Protein AF-A0A7J7IG28-F1 (afdb_monomer)

InterPro domains:
  IPR002173 Carbohydrate/purine kinase, PfkB, conserved site [PS00584] (202-215)
  IPR011611 Carbohydrate kinase PfkB [PF00294] (111-247)
  IPR029056 Ribokinase-like [G3DSA:3.40.1190.20] (10-259)
  IPR029056 Ribokinase-like [SSF53613] (20-252)

Structure (mmCIF, N/CA/C/O backbone):
data_AF-A0A7J7IG28-F1
#
_entry.id   AF-A0A7J7IG28-F1
#
loop_
_atom_site.group_PDB
_atom_site.id
_atom_site.type_symbol
_atom_site.label_atom_id
_atom_site.label_alt_id
_atom_site.label_comp_id
_atom_site.label_asym_id
_atom_site.label_entity_id
_atom_site.label_seq_id
_atom_site.pdbx_PDB_ins_code
_atom_site.Cartn_x
_atom_site.Cartn_y
_atom_site.Cartn_z
_atom_site.occupancy
_atom_site.B_iso_or_equiv
_atom_site.auth_seq_id
_atom_site.auth_comp_id
_atom_site.auth_asym_id
_atom_site.auth_atom_id
_atom_site.pdbx_PDB_model_num
ATOM 1 N N . MET A 1 1 ? 19.237 2.559 -38.990 1.00 37.12 1 MET A N 1
ATOM 2 C CA . MET A 1 1 ? 19.946 2.470 -37.697 1.00 37.12 1 MET A CA 1
ATOM 3 C C . MET A 1 1 ? 18.987 1.833 -36.715 1.00 37.12 1 MET A C 1
ATOM 5 O O . MET A 1 1 ? 18.003 2.463 -36.364 1.00 37.12 1 MET A O 1
ATOM 9 N N . ALA A 1 2 ? 19.182 0.549 -36.422 1.00 29.14 2 ALA A N 1
ATOM 10 C CA . ALA A 1 2 ? 18.348 -0.190 -35.483 1.00 29.14 2 ALA A CA 1
ATOM 11 C C . ALA A 1 2 ? 18.850 0.094 -34.066 1.00 29.14 2 ALA A C 1
ATOM 13 O O . ALA A 1 2 ? 20.050 -0.010 -33.816 1.00 29.14 2 ALA A O 1
ATOM 14 N N . ASP A 1 3 ? 17.936 0.491 -33.189 1.00 29.88 3 ASP A N 1
ATOM 15 C CA . ASP A 1 3 ? 18.217 0.872 -31.811 1.00 29.88 3 ASP A CA 1
ATOM 16 C C . ASP A 1 3 ? 18.793 -0.326 -31.036 1.00 29.88 3 ASP A C 1
ATOM 18 O O . ASP A 1 3 ? 18.147 -1.364 -30.863 1.00 29.88 3 ASP A O 1
ATOM 22 N N . VAL A 1 4 ? 20.059 -0.207 -30.638 1.00 36.12 4 VAL A N 1
ATOM 23 C CA . VAL A 1 4 ? 20.860 -1.275 -30.015 1.00 36.12 4 VAL A CA 1
ATOM 24 C C . VAL A 1 4 ? 20.385 -1.574 -28.582 1.00 36.12 4 VAL A C 1
ATOM 26 O O . VAL A 1 4 ? 20.729 -2.614 -28.027 1.00 36.12 4 VAL A O 1
ATOM 29 N N . HIS A 1 5 ? 19.515 -0.741 -28.001 1.00 34.12 5 HIS A N 1
ATOM 30 C CA . HIS A 1 5 ? 19.002 -0.925 -26.639 1.00 34.12 5 HIS A CA 1
ATOM 31 C C . HIS A 1 5 ? 17.837 -1.915 -26.486 1.00 34.12 5 HIS A C 1
ATOM 33 O O . HIS A 1 5 ? 17.511 -2.282 -25.361 1.00 34.12 5 HIS A O 1
ATOM 39 N N . LEU A 1 6 ? 17.245 -2.412 -27.579 1.00 35.06 6 LEU A N 1
ATOM 40 C CA . LEU A 1 6 ? 16.141 -3.387 -27.521 1.00 35.06 6 LEU A CA 1
ATOM 41 C C . LEU A 1 6 ? 16.574 -4.844 -27.766 1.00 35.06 6 LEU A C 1
ATOM 43 O O . LEU A 1 6 ? 15.734 -5.741 -27.796 1.00 35.06 6 LEU A O 1
ATOM 47 N N . ARG A 1 7 ? 17.875 -5.113 -27.940 1.00 30.95 7 ARG A N 1
ATOM 48 C CA . ARG A 1 7 ? 18.402 -6.457 -28.233 1.00 30.95 7 ARG A CA 1
ATOM 49 C C . ARG A 1 7 ? 19.329 -6.984 -27.137 1.00 30.95 7 ARG A C 1
ATOM 51 O O . ARG A 1 7 ? 20.486 -7.266 -27.418 1.00 30.95 7 ARG A O 1
ATOM 58 N N . SER A 1 8 ? 18.824 -7.162 -25.916 1.00 33.94 8 SER A N 1
ATOM 59 C CA . SER A 1 8 ? 19.433 -8.099 -24.947 1.00 33.94 8 SER A CA 1
ATOM 60 C C . SER A 1 8 ? 18.601 -8.386 -23.688 1.00 33.94 8 SER A C 1
ATOM 62 O O . SER A 1 8 ? 19.165 -8.819 -22.687 1.00 33.94 8 SER A O 1
ATOM 64 N N . SER A 1 9 ? 17.273 -8.235 -23.691 1.00 35.97 9 SER A N 1
ATOM 65 C CA . SER A 1 9 ? 16.458 -8.868 -22.643 1.00 35.97 9 SER A CA 1
ATOM 66 C C . SER A 1 9 ? 16.287 -10.352 -22.971 1.00 35.97 9 SER A C 1
ATOM 68 O O . SER A 1 9 ? 15.228 -10.822 -23.382 1.00 35.97 9 SER A O 1
ATOM 70 N N . SER A 1 10 ? 17.370 -11.119 -22.819 1.00 37.34 10 SER A N 1
ATOM 71 C CA . SER A 1 10 ? 17.246 -12.557 -22.612 1.00 37.34 10 SER A CA 1
ATOM 72 C C . SER A 1 10 ? 16.235 -12.782 -21.493 1.00 37.34 10 SER A C 1
ATOM 74 O O . SER A 1 10 ? 16.302 -12.104 -20.469 1.00 37.34 10 SER A O 1
ATOM 76 N N . LEU A 1 11 ? 15.304 -13.715 -21.708 1.00 39.38 11 LEU A N 1
ATOM 77 C CA . LEU A 1 11 ? 14.421 -14.309 -20.704 1.00 39.38 11 LEU A CA 1
ATOM 78 C C . LEU A 1 11 ? 15.264 -14.857 -19.540 1.00 39.38 11 LEU A C 1
ATOM 80 O O . LEU A 1 11 ? 15.500 -16.059 -19.432 1.00 39.38 11 LEU A O 1
ATOM 84 N N . HIS A 1 12 ? 15.772 -13.982 -18.680 1.00 41.97 12 HIS A N 1
ATOM 85 C CA . HIS A 1 12 ? 16.272 -14.380 -17.386 1.00 41.97 12 HIS A CA 1
ATOM 86 C C . HIS A 1 12 ? 15.049 -14.815 -16.597 1.00 41.97 12 HIS A C 1
ATOM 88 O O . HIS A 1 12 ? 14.087 -14.066 -16.437 1.00 41.97 12 HIS A O 1
ATOM 94 N N . GLN A 1 13 ? 15.063 -16.075 -16.170 1.00 46.38 13 GLN A N 1
ATOM 95 C CA . GLN A 1 13 ? 14.207 -16.518 -15.087 1.00 46.38 13 GLN A CA 1
ATOM 96 C C . GLN A 1 13 ? 14.511 -15.579 -13.925 1.00 46.38 13 GLN A C 1
ATOM 98 O O . GLN A 1 13 ? 15.601 -15.639 -13.365 1.00 46.38 13 GLN A O 1
ATOM 103 N N . THR A 1 14 ? 13.607 -14.654 -13.628 1.00 54.84 14 THR A N 1
ATOM 104 C CA . THR A 1 14 ? 13.748 -13.784 -12.468 1.00 54.84 14 THR A CA 1
ATOM 105 C C . THR A 1 14 ? 13.566 -14.670 -11.239 1.00 54.84 14 THR A C 1
ATOM 107 O O . THR A 1 14 ? 12.453 -14.888 -10.778 1.00 54.84 14 THR A O 1
ATOM 110 N N . THR A 1 15 ? 14.652 -15.282 -10.772 1.00 58.38 15 THR A N 1
ATOM 111 C CA . THR A 1 15 ? 14.703 -16.056 -9.524 1.00 58.38 15 THR A CA 1
ATOM 112 C C . THR A 1 15 ? 14.937 -15.150 -8.322 1.00 58.38 15 THR A C 1
ATOM 114 O O . THR A 1 15 ? 15.039 -15.644 -7.205 1.00 58.38 15 THR A O 1
ATOM 117 N N . GLU A 1 16 ? 15.043 -13.838 -8.537 1.00 65.88 16 GLU A N 1
ATOM 118 C CA . GLU A 1 16 ? 15.413 -12.850 -7.5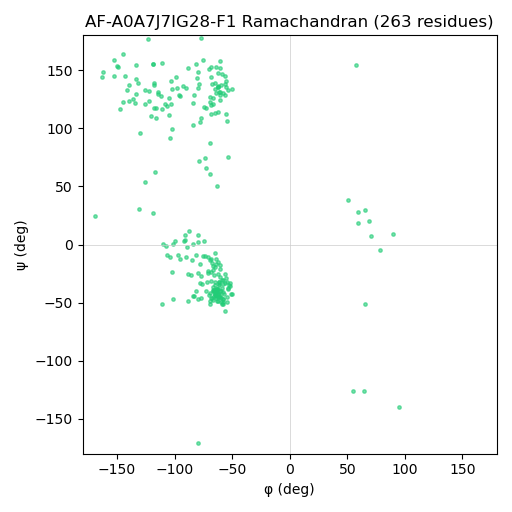30 1.00 65.88 16 GLU A CA 1
ATOM 119 C C . GLU A 1 16 ? 14.573 -11.573 -7.680 1.00 65.88 16 GLU A C 1
ATOM 121 O O . GLU A 1 16 ? 14.357 -11.081 -8.785 1.00 65.88 16 GLU A O 1
ATOM 126 N N . ALA A 1 17 ? 14.104 -11.020 -6.563 1.00 68.06 17 ALA A N 1
ATOM 127 C CA . ALA A 1 17 ? 13.536 -9.682 -6.471 1.00 68.06 17 ALA A CA 1
ATOM 128 C C . ALA A 1 17 ? 14.598 -8.756 -5.856 1.00 68.06 17 ALA A C 1
ATOM 130 O O . ALA A 1 17 ? 14.822 -8.761 -4.642 1.00 68.06 17 ALA A O 1
ATOM 131 N N . GLY A 1 18 ? 15.304 -7.998 -6.700 1.00 74.12 18 GLY A N 1
ATOM 132 C CA . GLY A 1 18 ? 16.539 -7.326 -6.282 1.00 74.12 18 GLY A CA 1
ATOM 133 C C . GLY A 1 18 ? 17.603 -8.364 -5.917 1.00 74.12 18 GLY A C 1
ATOM 134 O O . GLY A 1 18 ? 17.847 -9.264 -6.706 1.00 74.12 18 GLY A O 1
ATOM 135 N N . ASP A 1 19 ? 18.172 -8.273 -4.713 1.00 71.62 19 ASP A N 1
ATOM 136 C CA . ASP A 1 19 ? 19.157 -9.241 -4.195 1.00 71.62 19 ASP A CA 1
ATOM 137 C C . ASP A 1 19 ? 18.499 -10.402 -3.405 1.00 71.62 19 ASP A C 1
ATOM 139 O O . ASP A 1 19 ? 19.184 -11.165 -2.724 1.00 71.62 19 ASP A O 1
ATOM 143 N N . THR A 1 20 ? 17.160 -10.506 -3.409 1.00 70.62 20 THR A N 1
ATOM 144 C CA . THR A 1 20 ? 16.420 -11.497 -2.605 1.00 70.62 20 THR A CA 1
ATOM 145 C C . THR A 1 20 ? 15.944 -12.661 -3.468 1.00 70.62 20 THR A C 1
ATOM 147 O O . THR A 1 20 ? 15.131 -12.434 -4.365 1.00 70.62 20 THR A O 1
ATOM 150 N N . PRO A 1 21 ? 16.346 -13.911 -3.177 1.00 78.56 21 PRO A N 1
ATOM 151 C CA . PRO A 1 21 ? 15.828 -15.079 -3.876 1.00 78.56 21 PRO A CA 1
ATOM 152 C C . PRO A 1 21 ? 14.313 -15.223 -3.710 1.00 78.56 21 PRO A C 1
ATOM 154 O O . PRO A 1 21 ? 13.784 -15.234 -2.595 1.00 78.56 21 PRO A O 1
ATOM 157 N N . ILE A 1 22 ? 13.610 -15.382 -4.826 1.00 82.38 22 ILE A N 1
ATOM 158 C CA . ILE A 1 22 ? 12.184 -15.688 -4.851 1.00 82.38 22 ILE A CA 1
ATOM 159 C C . ILE A 1 22 ? 12.035 -17.178 -4.550 1.00 82.38 22 ILE A C 1
ATOM 161 O O . ILE A 1 22 ? 12.307 -18.030 -5.395 1.00 82.38 22 ILE A O 1
ATOM 165 N N . GLN A 1 23 ? 11.597 -17.494 -3.331 1.00 78.56 23 GLN A N 1
ATOM 166 C CA . GLN A 1 23 ? 11.406 -18.881 -2.893 1.00 78.56 23 GLN A CA 1
ATOM 167 C C . GLN A 1 23 ? 10.305 -19.593 -3.684 1.00 78.56 23 GLN A C 1
ATOM 169 O O . GLN A 1 23 ? 10.380 -20.799 -3.917 1.00 78.56 23 GLN A O 1
ATOM 174 N N . TRP A 1 24 ? 9.283 -18.847 -4.105 1.00 79.88 24 TRP A N 1
ATOM 175 C CA . TRP A 1 24 ? 8.155 -19.393 -4.838 1.00 79.88 24 TRP A CA 1
ATOM 176 C C . TRP A 1 24 ? 7.638 -18.406 -5.885 1.00 79.88 24 TRP A C 1
ATOM 178 O O . TRP A 1 24 ? 7.256 -17.283 -5.566 1.00 79.88 24 TRP A O 1
ATOM 188 N N . MET A 1 25 ? 7.616 -18.842 -7.146 1.00 83.81 25 MET A N 1
ATOM 189 C CA . MET A 1 25 ? 7.049 -18.104 -8.274 1.00 83.81 25 MET A CA 1
ATOM 190 C C . MET A 1 25 ? 6.187 -19.054 -9.102 1.00 83.81 25 MET A C 1
ATOM 192 O O . MET A 1 25 ? 6.680 -20.059 -9.626 1.00 83.81 25 MET A O 1
ATOM 196 N N . ARG A 1 26 ? 4.900 -18.732 -9.268 1.00 81.94 26 ARG A N 1
ATOM 197 C CA . ARG A 1 26 ? 4.027 -19.498 -10.160 1.00 81.94 26 ARG A CA 1
ATOM 198 C C . ARG A 1 26 ? 4.180 -18.996 -11.590 1.00 81.94 26 ARG A C 1
ATOM 200 O O . ARG A 1 26 ? 3.914 -17.837 -11.884 1.00 81.94 26 ARG A O 1
ATOM 207 N N . ARG A 1 27 ? 4.568 -19.898 -12.490 1.00 81.75 27 ARG A N 1
ATOM 208 C CA . ARG A 1 27 ? 4.511 -19.667 -13.937 1.00 81.75 27 ARG A CA 1
ATOM 209 C C . ARG A 1 27 ? 3.184 -20.184 -14.468 1.00 81.75 27 ARG A C 1
ATOM 211 O O . ARG A 1 27 ? 2.744 -21.268 -14.088 1.00 81.75 27 ARG A O 1
ATOM 218 N N . ALA A 1 28 ? 2.566 -19.405 -15.339 1.00 80.38 28 ALA A N 1
ATOM 219 C CA . ALA A 1 28 ? 1.330 -19.758 -16.010 1.00 80.38 28 ALA A CA 1
ATOM 220 C C . ALA A 1 28 ? 1.582 -19.787 -17.531 1.00 80.38 28 ALA A C 1
ATOM 222 O O . ALA A 1 28 ? 2.535 -19.159 -17.993 1.00 80.38 28 ALA A O 1
ATOM 223 N N . PRO A 1 29 ? 0.797 -20.541 -18.319 1.00 83.06 29 PRO A N 1
ATOM 224 C CA . PRO A 1 29 ? 0.990 -20.627 -19.770 1.00 83.06 29 PRO A CA 1
ATOM 225 C C . PRO A 1 29 ? 0.668 -19.318 -20.509 1.00 83.06 29 PRO A C 1
ATOM 227 O O . PRO A 1 29 ? 0.959 -19.195 -21.695 1.00 83.06 29 PRO A O 1
ATOM 230 N N . GLN A 1 30 ? 0.033 -18.356 -19.840 1.00 83.94 30 GLN A N 1
ATOM 231 C CA . GLN A 1 30 ? -0.314 -17.063 -20.413 1.00 83.94 30 GLN A CA 1
ATOM 232 C C . GLN A 1 30 ? 0.887 -16.101 -20.401 1.00 83.94 30 GLN A C 1
ATOM 234 O O . GLN A 1 30 ? 1.784 -16.259 -19.571 1.00 83.94 30 GLN A O 1
ATOM 239 N N . PRO A 1 31 ? 0.914 -15.099 -21.301 1.00 85.69 31 PRO A N 1
ATOM 240 C CA . PRO A 1 31 ? 1.979 -14.102 -21.322 1.00 85.69 31 PRO A CA 1
ATOM 241 C C . PRO A 1 31 ? 2.122 -13.370 -19.983 1.00 85.69 31 PRO A C 1
ATOM 243 O O . PRO A 1 31 ? 1.128 -13.098 -19.305 1.00 85.69 31 PRO A O 1
ATOM 246 N N . THR A 1 32 ? 3.362 -13.028 -19.625 1.00 87.44 32 THR A N 1
ATOM 247 C CA . THR A 1 32 ? 3.655 -12.127 -18.503 1.00 87.44 32 THR A CA 1
ATOM 248 C C . THR A 1 32 ? 2.932 -10.802 -18.711 1.00 87.44 32 THR A C 1
ATOM 250 O O . THR A 1 32 ? 2.927 -10.284 -19.826 1.00 87.44 32 THR A O 1
ATOM 253 N N . ALA A 1 33 ? 2.348 -10.252 -17.645 1.00 89.25 33 ALA A N 1
ATOM 254 C CA . ALA A 1 33 ? 1.654 -8.975 -17.718 1.00 89.25 33 ALA A CA 1
ATOM 255 C C . ALA A 1 33 ? 2.595 -7.849 -18.181 1.00 89.25 33 ALA A C 1
ATOM 257 O O . ALA A 1 33 ? 3.736 -7.753 -17.722 1.00 89.25 33 ALA A O 1
ATOM 258 N N . VAL A 1 34 ? 2.101 -6.988 -19.069 1.00 88.69 34 VAL A N 1
ATOM 259 C CA . VAL A 1 34 ? 2.821 -5.836 -19.611 1.00 88.69 34 VAL A CA 1
ATOM 260 C C . VAL A 1 34 ? 1.998 -4.574 -19.388 1.00 88.69 34 VAL A C 1
ATOM 262 O O . VAL A 1 34 ? 0.805 -4.520 -19.677 1.00 88.69 34 VAL A O 1
ATOM 265 N N . TYR A 1 35 ? 2.665 -3.536 -18.896 1.00 86.69 35 TYR A N 1
ATOM 266 C CA . TYR A 1 35 ? 2.126 -2.188 -18.797 1.00 86.69 35 TYR A CA 1
ATOM 267 C C . TYR A 1 35 ? 2.948 -1.261 -19.692 1.00 86.69 35 TYR A C 1
ATOM 269 O O . TYR A 1 35 ? 4.151 -1.102 -19.481 1.00 86.69 35 TYR A O 1
ATOM 277 N N . VAL A 1 36 ? 2.309 -0.667 -20.698 1.00 88.25 36 VAL A N 1
ATOM 278 C CA . VAL A 1 36 ? 2.930 0.312 -21.598 1.00 88.25 36 VAL A CA 1
ATOM 279 C C . VAL A 1 36 ? 2.309 1.671 -21.328 1.00 88.25 36 VAL A C 1
ATOM 281 O O . VAL A 1 36 ? 1.119 1.855 -21.562 1.00 88.25 36 VAL A O 1
ATOM 284 N N . ALA A 1 37 ? 3.117 2.620 -20.864 1.00 85.88 37 ALA A N 1
ATOM 285 C CA . ALA A 1 37 ? 2.713 4.002 -20.640 1.00 85.88 37 ALA A CA 1
ATOM 286 C C . ALA A 1 37 ? 3.459 4.942 -21.588 1.00 85.88 37 ALA A C 1
ATOM 288 O O . ALA A 1 37 ? 4.685 4.885 -21.703 1.00 85.88 37 ALA A O 1
ATOM 289 N N . VAL A 1 38 ? 2.713 5.825 -22.243 1.00 86.44 38 VAL A N 1
ATOM 290 C CA . VAL A 1 38 ? 3.240 6.909 -23.069 1.00 86.44 38 VAL A CA 1
ATOM 291 C C . VAL A 1 38 ? 3.067 8.204 -22.294 1.00 86.44 38 VAL A C 1
ATOM 293 O O . VAL A 1 38 ? 1.962 8.533 -21.861 1.00 86.44 38 VAL A O 1
ATOM 296 N N . HIS A 1 39 ? 4.167 8.930 -22.140 1.00 81.62 39 HIS A N 1
ATOM 297 C CA . HIS A 1 39 ? 4.196 10.219 -21.465 1.00 81.62 39 HIS A CA 1
ATOM 298 C C . HIS A 1 39 ? 4.465 11.338 -22.471 1.00 81.62 39 HIS A C 1
ATOM 300 O O . HIS A 1 39 ? 5.047 11.097 -23.535 1.00 81.62 39 HIS A O 1
ATOM 306 N N . ASP A 1 40 ? 4.050 12.555 -22.139 1.00 84.06 40 ASP A N 1
ATOM 307 C CA . ASP A 1 40 ? 4.400 13.746 -22.903 1.00 84.06 40 ASP A CA 1
ATOM 308 C C . ASP A 1 40 ? 5.818 14.260 -22.575 1.00 84.06 40 ASP A C 1
ATOM 310 O O . ASP A 1 40 ? 6.621 13.603 -21.903 1.00 84.06 40 ASP A O 1
ATOM 314 N N . ARG A 1 41 ? 6.157 15.450 -23.090 1.00 84.19 41 ARG A N 1
ATOM 315 C CA . ARG A 1 41 ? 7.470 16.082 -22.873 1.00 84.19 41 ARG A CA 1
ATOM 316 C C . ARG A 1 41 ? 7.691 16.525 -21.426 1.00 84.19 41 ARG A C 1
ATOM 318 O O . ARG A 1 41 ? 8.846 16.631 -21.014 1.00 84.19 41 ARG A O 1
ATOM 325 N N . ASP A 1 42 ? 6.616 16.751 -20.680 1.00 77.69 42 ASP A N 1
ATOM 326 C CA . ASP A 1 42 ? 6.626 17.157 -19.277 1.00 77.69 42 ASP A CA 1
ATOM 327 C C . ASP A 1 42 ? 6.584 15.948 -18.321 1.00 77.69 42 ASP A C 1
ATOM 329 O O . ASP A 1 42 ? 6.636 16.116 -17.102 1.00 77.69 42 ASP A O 1
ATOM 333 N N . ARG A 1 43 ? 6.629 14.725 -18.878 1.00 72.62 43 ARG A N 1
ATOM 334 C CA . ARG A 1 43 ? 6.533 13.432 -18.178 1.00 72.62 43 ARG A CA 1
ATOM 335 C C . ARG A 1 43 ? 5.143 13.174 -17.586 1.00 72.62 43 ARG A C 1
ATOM 337 O O . ARG A 1 43 ? 5.011 12.318 -16.712 1.00 72.62 43 ARG A O 1
ATOM 344 N N . GLU A 1 44 ? 4.111 13.858 -18.074 1.00 72.62 44 GLU A N 1
ATOM 345 C CA . GLU A 1 44 ? 2.722 13.571 -17.718 1.00 72.62 44 GLU A CA 1
ATOM 346 C C . GLU A 1 44 ? 2.199 12.381 -18.531 1.00 72.62 44 GLU A C 1
ATOM 348 O O . GLU A 1 44 ? 2.573 12.180 -19.689 1.00 72.62 44 GLU A O 1
ATOM 353 N N . LEU A 1 45 ? 1.366 11.540 -17.913 1.00 76.94 45 LEU A N 1
ATOM 354 C CA . LEU A 1 45 ? 0.826 10.342 -18.553 1.00 76.94 45 LEU A CA 1
ATOM 355 C C . LEU A 1 45 ? -0.230 10.727 -19.600 1.00 76.94 45 LEU A C 1
ATOM 357 O O . LEU A 1 45 ? -1.282 11.248 -19.244 1.00 76.94 45 LEU A O 1
ATOM 361 N N . LEU A 1 46 ? 0.013 10.404 -20.872 1.00 80.75 46 LEU A N 1
ATOM 362 C CA . LEU A 1 46 ? -0.956 10.610 -21.956 1.00 80.75 46 LEU A CA 1
ATOM 363 C C . LEU A 1 46 ? -1.888 9.413 -22.118 1.00 80.75 46 LEU A C 1
ATOM 365 O O . LEU A 1 46 ? -3.102 9.558 -22.233 1.00 80.75 46 LEU A O 1
ATOM 369 N N . VAL A 1 47 ? -1.307 8.216 -22.177 1.00 86.31 47 VAL A N 1
ATOM 370 C CA . VAL A 1 47 ? -2.051 6.969 -22.358 1.00 86.31 47 VAL A CA 1
ATOM 371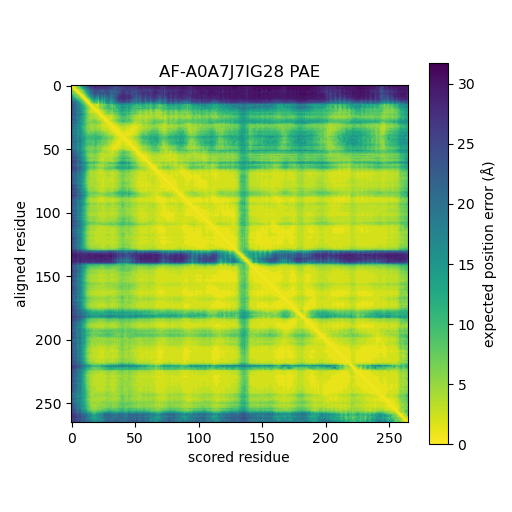 C C . VAL A 1 47 ? -1.290 5.815 -21.732 1.00 86.31 47 VAL A C 1
ATOM 373 O O . VAL A 1 47 ? -0.061 5.763 -21.781 1.00 86.31 47 VAL A O 1
ATOM 376 N N . ALA A 1 48 ? -2.032 4.864 -21.176 1.00 85.06 48 ALA A N 1
ATOM 377 C CA . ALA A 1 48 ? -1.490 3.608 -20.701 1.00 85.06 48 ALA A CA 1
ATOM 378 C C . ALA A 1 48 ? -2.336 2.426 -21.168 1.00 85.06 48 ALA A C 1
ATOM 380 O O . ALA A 1 48 ? -3.564 2.497 -21.190 1.00 85.06 48 ALA A O 1
ATOM 381 N N . VAL A 1 49 ? -1.670 1.323 -21.499 1.00 85.88 49 VAL A N 1
ATOM 382 C CA . VAL A 1 49 ? -2.295 0.036 -21.804 1.00 85.88 49 VAL A CA 1
ATOM 383 C C . VAL A 1 49 ? -1.725 -1.005 -20.851 1.00 85.88 49 VAL A C 1
ATOM 385 O O . VAL A 1 49 ? -0.512 -1.199 -20.786 1.00 85.88 49 VAL A O 1
ATOM 388 N N . PHE A 1 50 ? -2.609 -1.673 -20.113 1.00 86.25 50 PHE A N 1
ATOM 389 C CA . PHE A 1 50 ? -2.281 -2.827 -19.283 1.00 86.25 50 PHE A CA 1
ATOM 390 C C . PHE A 1 50 ? -2.831 -4.089 -19.949 1.00 86.25 50 PHE A C 1
ATOM 392 O O . PHE A 1 50 ? -4.045 -4.209 -20.116 1.00 86.25 50 PHE A O 1
ATOM 399 N N . ASP A 1 51 ? -1.951 -5.023 -20.297 1.00 86.19 51 ASP A N 1
ATOM 400 C CA . ASP A 1 51 ? -2.310 -6.364 -20.756 1.00 86.19 51 ASP A CA 1
ATOM 401 C C . ASP A 1 51 ? -1.788 -7.388 -19.748 1.00 86.19 51 ASP A C 1
ATOM 403 O O . ASP A 1 51 ? -0.585 -7.595 -19.604 1.00 86.19 51 ASP A O 1
ATOM 407 N N . GLY A 1 52 ? -2.697 -8.005 -19.004 1.00 83.75 52 GLY A N 1
ATOM 408 C CA . GLY A 1 52 ? -2.370 -9.003 -18.000 1.00 83.75 52 GLY A CA 1
ATOM 409 C C . GLY A 1 52 ? -3.606 -9.803 -17.622 1.00 83.75 52 GLY A C 1
ATOM 410 O O . GLY A 1 52 ? -4.715 -9.269 -17.567 1.00 83.75 52 GLY A O 1
ATOM 411 N N . LYS A 1 53 ? -3.421 -11.098 -17.358 1.00 85.25 53 LYS A N 1
ATOM 412 C CA . LYS A 1 53 ? -4.492 -11.949 -16.831 1.00 85.25 53 LYS A CA 1
ATOM 413 C C . LYS A 1 53 ? -4.521 -11.915 -15.310 1.00 85.25 53 LYS A C 1
ATOM 415 O O . LYS A 1 53 ? -3.490 -11.746 -14.663 1.00 85.25 53 LYS A O 1
ATOM 420 N N . ASN A 1 54 ? -5.711 -12.127 -14.756 1.00 85.50 54 ASN A N 1
ATOM 421 C CA . ASN A 1 54 ? -5.877 -12.301 -13.321 1.00 85.50 54 ASN A CA 1
ATOM 422 C C . ASN A 1 54 ? -5.123 -13.549 -12.846 1.00 85.50 54 ASN A C 1
ATOM 424 O O . ASN A 1 54 ? -5.029 -14.552 -13.555 1.00 85.50 54 ASN A O 1
ATOM 428 N N . ILE A 1 55 ? -4.616 -13.484 -11.618 1.00 87.50 55 ILE A N 1
ATOM 429 C CA . ILE A 1 55 ? -4.103 -14.661 -10.923 1.00 87.50 55 ILE A CA 1
ATOM 430 C C . ILE A 1 55 ? -5.294 -15.562 -10.592 1.00 87.50 55 ILE A C 1
ATOM 432 O O . ILE A 1 55 ? -6.230 -15.132 -9.921 1.00 87.50 55 ILE A O 1
ATOM 436 N N . GLU A 1 56 ? -5.248 -16.808 -11.060 1.00 87.94 56 GLU A N 1
ATOM 437 C CA . GLU A 1 56 ? -6.285 -17.798 -10.765 1.00 87.94 56 GLU A CA 1
ATOM 438 C C . GLU A 1 56 ? -6.352 -18.073 -9.252 1.00 87.94 56 GLU A C 1
ATOM 440 O O . GLU A 1 56 ? -5.297 -18.303 -8.649 1.00 87.94 56 GLU A O 1
ATOM 445 N N . PRO A 1 57 ? -7.546 -18.136 -8.632 1.00 89.81 57 PRO A N 1
ATOM 446 C CA . PRO A 1 57 ? -7.696 -18.356 -7.188 1.00 89.81 57 PRO A CA 1
ATOM 447 C C . PRO A 1 57 ? -6.948 -19.597 -6.671 1.00 89.81 57 PRO A C 1
ATOM 449 O O . PRO A 1 57 ? -6.348 -19.582 -5.596 1.00 89.81 57 PRO A O 1
ATOM 452 N N . ASP A 1 58 ? -6.888 -20.656 -7.483 1.00 88.12 58 ASP A N 1
ATOM 453 C CA . ASP A 1 58 ? -6.164 -21.895 -7.176 1.00 88.12 58 ASP A CA 1
ATOM 454 C C . ASP A 1 58 ? -4.658 -21.699 -6.966 1.00 88.12 58 ASP A C 1
ATOM 456 O O . ASP A 1 58 ? -4.012 -22.531 -6.331 1.00 88.12 58 ASP A O 1
ATOM 460 N N . ALA A 1 59 ? -4.087 -20.600 -7.473 1.00 85.81 59 ALA A N 1
ATOM 461 C CA . ALA A 1 59 ? -2.687 -20.247 -7.242 1.00 85.81 59 ALA A CA 1
ATOM 462 C C . ALA A 1 59 ? -2.377 -19.992 -5.772 1.00 85.81 59 ALA A C 1
ATOM 464 O O . ALA A 1 59 ? -1.229 -20.137 -5.372 1.00 85.81 59 ALA A O 1
ATOM 465 N N . LEU A 1 60 ? -3.383 -19.608 -4.989 1.00 87.69 60 LEU A N 1
ATOM 466 C CA . LEU A 1 60 ? -3.213 -19.081 -3.641 1.00 87.69 60 LEU A CA 1
ATOM 467 C C . LEU A 1 60 ? -3.522 -20.125 -2.554 1.00 87.69 60 LEU A C 1
ATOM 469 O O . LEU A 1 60 ? -3.397 -19.832 -1.371 1.00 87.69 60 LEU A O 1
ATOM 473 N N . ARG A 1 61 ? -3.889 -21.362 -2.929 1.00 80.25 61 ARG A N 1
ATOM 474 C CA . ARG A 1 61 ? -4.326 -22.415 -1.985 1.00 80.25 61 ARG A CA 1
ATOM 475 C C . ARG A 1 61 ? -3.248 -22.887 -0.999 1.00 80.25 61 ARG A C 1
ATOM 477 O O . ARG A 1 61 ? -3.602 -23.463 0.021 1.00 80.25 61 ARG A O 1
ATOM 484 N N . ASN A 1 62 ? -1.968 -22.649 -1.293 1.00 78.56 62 ASN A N 1
ATOM 485 C CA . ASN A 1 62 ? -0.829 -23.159 -0.516 1.00 78.56 62 ASN A CA 1
ATOM 486 C C . ASN A 1 62 ? 0.045 -22.039 0.071 1.00 78.56 62 ASN A C 1
ATOM 488 O O . ASN A 1 62 ? 1.248 -22.230 0.249 1.00 78.56 62 ASN A O 1
ATOM 492 N N . LEU A 1 63 ? -0.528 -20.858 0.317 1.00 83.88 63 LEU A N 1
ATOM 493 C CA . LEU A 1 63 ? 0.187 -19.800 1.027 1.00 83.88 63 LEU A CA 1
ATOM 494 C C . LEU A 1 63 ? 0.472 -20.239 2.468 1.00 83.88 63 LEU A C 1
ATOM 496 O O . LEU A 1 63 ? -0.384 -20.845 3.110 1.00 83.88 63 LEU A O 1
ATOM 500 N N . ASP A 1 64 ? 1.669 -19.925 2.961 1.00 83.81 64 ASP A N 1
ATOM 501 C CA . ASP A 1 64 ? 2.059 -20.204 4.341 1.00 83.81 64 ASP A CA 1
ATOM 502 C C . ASP A 1 64 ? 1.191 -19.369 5.302 1.00 83.81 64 ASP A C 1
ATOM 504 O O . ASP A 1 64 ? 1.306 -18.139 5.316 1.00 83.81 64 ASP A O 1
ATOM 508 N N . PRO A 1 65 ? 0.328 -20.003 6.118 1.00 82.00 65 PRO A N 1
ATOM 509 C CA . PRO A 1 65 ? -0.575 -19.294 7.014 1.00 82.00 65 PRO A CA 1
ATOM 510 C C . PRO A 1 65 ? 0.138 -18.707 8.246 1.00 82.00 65 PRO A C 1
ATOM 512 O O . PRO A 1 65 ? -0.528 -18.161 9.123 1.00 82.00 65 PRO A O 1
ATOM 515 N N . SER A 1 66 ? 1.464 -18.840 8.358 1.00 85.31 66 SER A N 1
ATOM 516 C CA . SER A 1 66 ? 2.266 -18.235 9.428 1.00 85.31 66 SER A CA 1
ATOM 517 C C . SER A 1 66 ? 2.896 -16.891 9.048 1.00 85.31 66 SER A C 1
ATOM 519 O O . SER A 1 66 ? 3.372 -16.174 9.929 1.00 85.31 66 SER A O 1
ATOM 521 N N . LEU A 1 67 ? 2.888 -16.524 7.761 1.00 88.62 67 LEU A N 1
ATOM 522 C CA . LEU A 1 67 ? 3.542 -15.314 7.262 1.00 88.62 67 LEU A CA 1
ATOM 523 C C . LEU A 1 67 ? 2.535 -14.193 6.970 1.00 88.62 67 LEU A C 1
ATOM 525 O O . LEU A 1 67 ? 1.477 -14.459 6.401 1.00 88.62 67 LEU A O 1
ATOM 529 N N . PRO A 1 68 ? 2.861 -12.925 7.285 1.00 92.75 68 PRO A N 1
ATOM 530 C CA . PRO A 1 68 ? 2.010 -11.794 6.936 1.00 92.75 68 PRO A CA 1
ATOM 531 C C . PRO A 1 68 ? 1.859 -11.685 5.415 1.00 92.75 68 PRO A C 1
ATOM 533 O O . PRO A 1 68 ? 2.832 -11.712 4.663 1.00 92.75 68 PRO A O 1
ATOM 536 N N . THR A 1 69 ? 0.619 -11.551 4.960 1.00 94.19 69 THR A N 1
ATOM 537 C CA . THR A 1 69 ? 0.258 -11.444 3.547 1.00 94.19 69 THR A CA 1
ATOM 538 C C . THR A 1 69 ? 0.131 -9.974 3.162 1.00 94.19 69 THR A C 1
ATOM 540 O O . THR A 1 69 ? -0.599 -9.218 3.805 1.00 94.19 69 THR A O 1
ATOM 543 N N . VAL A 1 70 ? 0.823 -9.584 2.094 1.00 95.75 70 VAL A N 1
ATOM 544 C CA . VAL A 1 70 ? 0.689 -8.286 1.420 1.00 95.75 70 VAL A CA 1
ATOM 545 C C . VAL A 1 70 ? 0.137 -8.564 0.029 1.00 95.75 70 VAL A C 1
ATOM 547 O O . VAL A 1 70 ? 0.653 -9.437 -0.669 1.00 95.75 70 VAL A O 1
ATOM 550 N N . TRP A 1 71 ? -0.925 -7.870 -0.364 1.00 95.69 71 TRP A N 1
ATOM 551 C CA . TRP A 1 71 ? -1.559 -8.056 -1.669 1.00 95.69 71 TRP A CA 1
ATOM 552 C C . TRP A 1 71 ? -2.075 -6.732 -2.216 1.00 95.69 71 TRP A C 1
ATOM 554 O O . TRP A 1 71 ? -2.218 -5.753 -1.484 1.00 95.69 71 TRP A O 1
ATOM 564 N N . ASP A 1 72 ? -2.366 -6.709 -3.510 1.00 96.12 72 ASP A N 1
ATOM 565 C CA . ASP A 1 72 ? -2.825 -5.518 -4.207 1.00 96.12 72 ASP A CA 1
ATOM 566 C C . ASP A 1 72 ? -4.182 -5.738 -4.895 1.00 96.12 72 ASP A C 1
ATOM 568 O O . ASP A 1 72 ? -4.756 -6.835 -4.881 1.00 96.12 72 ASP A O 1
ATOM 572 N N . ALA A 1 73 ? -4.713 -4.683 -5.513 1.00 95.81 73 ALA A N 1
ATOM 573 C CA . ALA A 1 73 ? -5.971 -4.744 -6.245 1.00 95.81 73 ALA A CA 1
ATOM 574 C C . ALA A 1 73 ? -5.857 -5.336 -7.661 1.00 95.81 73 ALA A C 1
ATOM 576 O O . ALA A 1 73 ? -6.862 -5.400 -8.379 1.00 95.81 73 ALA A O 1
ATOM 577 N N . ASN A 1 74 ? -4.673 -5.787 -8.094 1.00 93.38 74 ASN A N 1
ATOM 578 C CA . ASN A 1 74 ? -4.541 -6.524 -9.350 1.00 93.38 74 ASN A CA 1
ATOM 579 C C . ASN A 1 74 ? -5.149 -7.926 -9.251 1.00 93.38 74 ASN A C 1
ATOM 581 O O . ASN A 1 74 ? -5.606 -8.449 -10.270 1.00 93.38 74 ASN A O 1
ATOM 585 N N . LEU A 1 75 ? -5.245 -8.494 -8.045 1.00 94.62 75 LEU A N 1
ATOM 586 C CA . LEU A 1 75 ? -6.033 -9.701 -7.802 1.00 94.62 75 LEU A CA 1
ATOM 587 C C . LEU A 1 75 ? -7.510 -9.490 -8.171 1.00 94.62 75 LEU A C 1
ATOM 589 O O . LEU A 1 75 ? -8.067 -8.396 -8.029 1.00 94.62 75 LEU A O 1
ATOM 593 N N . SER A 1 76 ? -8.161 -10.550 -8.654 1.00 94.75 76 SER A N 1
ATOM 594 C CA . SER A 1 76 ? -9.618 -10.551 -8.788 1.00 94.75 76 SER A CA 1
ATOM 595 C C . SER A 1 76 ? -10.275 -10.720 -7.410 1.00 94.75 76 SER A C 1
ATOM 597 O O . SER A 1 76 ? -9.628 -11.240 -6.493 1.00 94.75 76 SER A O 1
ATOM 599 N N . PRO A 1 77 ? -11.550 -10.327 -7.238 1.00 96.06 77 PRO A N 1
ATOM 600 C CA . PRO A 1 77 ? -12.271 -10.566 -5.989 1.00 96.06 77 PRO A CA 1
ATOM 601 C C . PRO A 1 77 ? -12.260 -12.039 -5.552 1.00 96.06 77 PRO A C 1
ATOM 603 O O . PRO A 1 77 ? -12.073 -12.334 -4.375 1.00 96.06 77 PRO A O 1
ATOM 606 N N . GLU A 1 78 ? -12.369 -12.972 -6.500 1.00 95.75 78 GLU A N 1
ATOM 607 C CA . GLU A 1 78 ? -12.326 -14.415 -6.242 1.00 95.75 78 GLU A CA 1
ATOM 608 C C . GLU A 1 78 ? -10.947 -14.858 -5.736 1.00 95.75 78 GLU A C 1
ATOM 610 O O . GLU A 1 78 ? -10.853 -15.680 -4.828 1.00 95.75 78 GLU A O 1
ATOM 615 N N . ALA A 1 79 ? -9.866 -14.295 -6.285 1.00 94.31 79 ALA A N 1
ATOM 616 C CA . ALA A 1 79 ? -8.511 -14.586 -5.831 1.00 94.31 79 ALA A CA 1
ATOM 617 C C . ALA A 1 79 ? -8.248 -13.995 -4.435 1.00 94.31 79 ALA A C 1
ATOM 619 O O . ALA A 1 79 ? -7.724 -14.683 -3.562 1.00 94.31 79 ALA A O 1
ATOM 620 N N . MET A 1 80 ? -8.681 -12.757 -4.178 1.00 95.06 80 MET A N 1
ATOM 621 C CA . MET A 1 80 ? -8.616 -12.147 -2.842 1.00 95.06 80 MET A CA 1
ATOM 622 C C . MET A 1 80 ? -9.396 -12.960 -1.799 1.00 95.06 80 MET A C 1
ATOM 624 O O . MET A 1 80 ? -8.959 -13.109 -0.656 1.00 95.06 80 MET A O 1
ATOM 628 N N . ALA A 1 81 ? -10.541 -13.530 -2.183 1.00 93.31 81 ALA A N 1
ATOM 629 C CA . ALA A 1 81 ? -11.339 -14.390 -1.318 1.00 93.31 81 ALA A CA 1
ATOM 630 C C . ALA A 1 81 ? -10.614 -15.691 -0.921 1.00 93.31 81 ALA A C 1
ATOM 632 O O . ALA A 1 81 ? -10.982 -16.285 0.089 1.00 93.31 81 ALA A O 1
ATOM 633 N N . MET A 1 82 ? -9.545 -16.099 -1.615 1.00 92.00 82 MET A N 1
ATOM 634 C CA . MET A 1 82 ? -8.735 -17.267 -1.237 1.00 92.00 82 MET A CA 1
ATOM 635 C C . MET A 1 82 ? -7.641 -16.971 -0.204 1.00 92.00 82 MET A C 1
ATOM 637 O O . MET A 1 82 ? -7.084 -17.911 0.360 1.00 92.00 82 MET A O 1
ATOM 641 N N . LEU A 1 83 ? -7.319 -15.700 0.060 1.00 91.38 83 LEU A N 1
ATOM 642 C CA . LEU A 1 83 ? -6.256 -15.343 1.005 1.00 91.38 83 LEU A CA 1
ATOM 643 C C . LEU A 1 83 ? -6.639 -15.726 2.452 1.00 91.38 83 LEU A C 1
ATOM 645 O O . LEU A 1 83 ? -7.784 -15.504 2.859 1.00 91.38 83 LEU A O 1
ATOM 649 N N . PRO A 1 84 ? -5.729 -16.277 3.274 1.00 88.88 84 PRO A N 1
ATOM 650 C CA . PRO A 1 84 ? -6.048 -16.583 4.666 1.00 88.88 84 PRO A CA 1
ATOM 651 C C . PRO A 1 84 ? -6.290 -15.295 5.468 1.00 88.88 84 PRO A C 1
ATOM 653 O O . PRO A 1 84 ? -5.412 -14.448 5.590 1.00 88.88 84 PRO A O 1
ATOM 656 N N . GLN A 1 85 ? -7.479 -15.140 6.060 1.00 86.19 85 GLN A N 1
ATOM 657 C CA . GLN A 1 85 ? -7.824 -13.903 6.780 1.00 86.19 85 GLN A CA 1
ATOM 658 C C . GLN A 1 85 ? -6.901 -13.633 7.975 1.00 86.19 85 GLN A C 1
ATOM 660 O O . GLN A 1 85 ? -6.631 -12.482 8.296 1.00 86.19 85 GLN A O 1
ATOM 665 N N . SER A 1 86 ? -6.413 -14.693 8.624 1.00 87.19 86 SER A N 1
ATOM 666 C CA . SER A 1 86 ? -5.523 -14.612 9.784 1.00 87.19 86 SER A CA 1
ATOM 667 C C . SER A 1 86 ? -4.144 -14.041 9.459 1.00 87.19 86 SER A C 1
ATOM 669 O O . SER A 1 86 ? -3.467 -13.566 10.364 1.00 87.19 86 SER A O 1
ATOM 671 N N . THR A 1 87 ? -3.723 -14.100 8.194 1.00 89.81 87 THR A N 1
ATOM 672 C CA . THR A 1 87 ? -2.427 -13.581 7.745 1.00 89.81 87 THR A CA 1
ATOM 673 C C . THR A 1 87 ? -2.531 -12.265 6.998 1.00 89.81 87 THR A C 1
ATOM 675 O O . THR A 1 87 ? -1.505 -11.637 6.745 1.00 89.81 87 THR A O 1
ATOM 678 N N . CYS A 1 88 ? -3.738 -11.832 6.637 1.00 92.12 88 CYS A N 1
ATOM 679 C CA . CYS A 1 88 ? -3.967 -10.568 5.957 1.00 92.12 88 CYS A CA 1
ATOM 680 C C . CYS A 1 88 ? -3.374 -9.401 6.759 1.00 92.12 88 CYS A C 1
ATOM 682 O O . CYS A 1 88 ? -3.870 -9.067 7.832 1.00 92.12 88 CYS A O 1
ATOM 684 N N . PHE A 1 89 ? -2.325 -8.773 6.228 1.00 96.31 89 PHE A N 1
ATOM 685 C CA . PHE A 1 89 ? -1.636 -7.661 6.869 1.00 96.31 89 PHE A CA 1
ATOM 686 C C . PHE A 1 89 ? -1.849 -6.330 6.142 1.00 96.31 89 PHE A C 1
ATOM 688 O O . PHE A 1 89 ? -2.234 -5.355 6.784 1.00 96.31 89 PHE A O 1
ATOM 695 N N . TRP A 1 90 ? -1.624 -6.281 4.825 1.00 98.25 90 TRP A N 1
ATOM 696 C CA . TRP A 1 90 ? -1.608 -5.023 4.073 1.00 98.25 90 TRP A CA 1
ATOM 697 C C . TRP A 1 90 ? -2.253 -5.143 2.695 1.00 98.25 90 TRP A C 1
ATOM 699 O O . TRP A 1 90 ? -1.905 -6.040 1.924 1.00 98.25 90 TRP A O 1
ATOM 709 N N . PHE A 1 91 ? -3.119 -4.184 2.365 1.00 98.44 91 PHE A N 1
ATOM 710 C CA . PHE A 1 91 ? -3.714 -4.035 1.038 1.00 98.44 91 PHE A CA 1
ATOM 711 C C . PHE A 1 91 ? -3.218 -2.779 0.313 1.00 98.44 91 PHE A C 1
ATOM 713 O O . PHE A 1 91 ? -3.334 -1.670 0.838 1.00 98.44 91 PHE A O 1
ATOM 720 N N . GLU A 1 92 ? -2.742 -2.952 -0.920 1.00 98.12 92 GLU A N 1
ATOM 721 C CA . GLU A 1 92 ? -2.371 -1.859 -1.822 1.00 98.12 92 GLU A CA 1
ATOM 722 C C . GLU A 1 92 ? -3.427 -1.659 -2.933 1.00 98.12 92 GLU A C 1
ATOM 724 O O . GLU A 1 92 ? -3.571 -2.512 -3.815 1.00 98.12 92 GLU A O 1
ATOM 729 N N . PRO A 1 93 ? -4.192 -0.552 -2.937 1.00 96.56 93 PRO A N 1
ATOM 730 C CA . PRO A 1 93 ? -5.332 -0.391 -3.843 1.00 96.56 93 PRO A CA 1
ATOM 731 C C . PRO A 1 93 ? -5.004 -0.257 -5.333 1.00 96.56 93 PRO A C 1
ATOM 733 O O . PRO A 1 93 ? -5.911 -0.438 -6.148 1.00 96.56 93 PRO A O 1
ATOM 736 N N . THR A 1 94 ? -3.747 0.022 -5.702 1.00 92.38 94 THR A N 1
ATOM 737 C CA . THR A 1 94 ? -3.217 0.083 -7.084 1.00 92.38 94 THR A CA 1
ATOM 738 C C . THR A 1 94 ? -3.782 1.194 -7.984 1.00 92.38 94 THR A C 1
ATOM 740 O O . THR A 1 94 ? -3.034 1.852 -8.699 1.00 92.38 94 THR A O 1
ATOM 743 N N . SER A 1 95 ? -5.107 1.316 -8.078 1.00 90.94 95 SER A N 1
ATOM 744 C CA . SER A 1 95 ? -5.809 2.317 -8.883 1.00 90.94 95 SER A CA 1
ATOM 745 C C . SER A 1 95 ? -7.258 2.438 -8.420 1.00 90.94 95 SER A C 1
ATOM 747 O O . SER A 1 95 ? -7.872 1.429 -8.069 1.00 90.94 95 SER A O 1
ATOM 749 N N . ALA A 1 96 ? -7.858 3.624 -8.532 1.00 91.06 96 ALA A N 1
ATOM 750 C CA . ALA A 1 96 ? -9.250 3.854 -8.129 1.00 91.06 96 ALA A CA 1
ATOM 751 C C . ALA A 1 96 ? -10.247 2.869 -8.779 1.00 91.06 96 ALA A C 1
ATOM 753 O O . ALA A 1 96 ? -11.151 2.372 -8.113 1.00 91.06 96 ALA A O 1
ATOM 754 N N . ALA A 1 97 ? -10.034 2.502 -10.049 1.00 90.62 97 ALA A N 1
ATOM 755 C CA . ALA A 1 97 ? -10.887 1.553 -10.770 1.00 90.62 97 ALA A CA 1
ATOM 756 C C . ALA A 1 97 ? -10.840 0.116 -10.211 1.00 90.62 97 ALA A C 1
ATOM 758 O O . ALA A 1 97 ? -11.784 -0.652 -10.389 1.00 90.62 97 ALA A O 1
ATOM 759 N N . LYS A 1 98 ? -9.736 -0.272 -9.561 1.00 94.00 98 LYS A N 1
ATOM 760 C CA . LYS A 1 98 ? -9.552 -1.610 -8.973 1.00 94.00 98 LYS A CA 1
ATOM 761 C C . LYS A 1 98 ? -9.750 -1.616 -7.460 1.00 94.00 98 LYS A C 1
ATOM 763 O O . LYS A 1 98 ? -10.097 -2.657 -6.911 1.00 94.00 98 LYS A O 1
ATOM 768 N N . ALA A 1 99 ? -9.573 -0.474 -6.805 1.00 96.19 99 ALA A N 1
ATOM 769 C CA . ALA A 1 99 ? -9.557 -0.327 -5.357 1.00 96.19 99 ALA A CA 1
ATOM 770 C C . ALA A 1 99 ? -10.781 -0.969 -4.675 1.00 96.19 99 ALA A C 1
ATOM 772 O O . ALA A 1 99 ? -10.629 -1.718 -3.713 1.00 96.19 99 ALA A O 1
ATOM 773 N N . GLY A 1 100 ? -11.982 -0.782 -5.237 1.00 96.38 100 GLY A N 1
ATOM 774 C CA . GLY A 1 100 ? -13.231 -1.351 -4.712 1.00 96.38 100 GLY A CA 1
ATOM 775 C C . GLY A 1 100 ? -13.329 -2.886 -4.728 1.00 96.38 100 GLY A C 1
ATOM 776 O O . GLY A 1 100 ? -14.197 -3.440 -4.057 1.00 96.38 100 GLY A O 1
ATOM 777 N N . ARG A 1 101 ? -12.433 -3.607 -5.423 1.00 97.31 101 ARG A N 1
ATOM 778 C CA . ARG A 1 101 ? -12.439 -5.085 -5.482 1.00 97.31 101 ARG A CA 1
ATOM 779 C C . ARG A 1 101 ? -12.331 -5.737 -4.105 1.00 97.31 101 ARG A C 1
ATOM 781 O O . ARG A 1 101 ? -12.900 -6.808 -3.908 1.00 97.31 101 ARG A O 1
ATOM 788 N N . ILE A 1 102 ? -11.653 -5.090 -3.154 1.00 97.56 102 ILE A N 1
ATOM 789 C CA . ILE A 1 102 ? -11.540 -5.585 -1.776 1.00 97.56 102 ILE A CA 1
ATOM 790 C C . ILE A 1 102 ? -12.904 -5.696 -1.078 1.00 97.56 102 ILE A C 1
ATOM 792 O O . ILE A 1 102 ? -13.113 -6.610 -0.276 1.00 97.56 102 ILE A O 1
ATOM 796 N N . VAL A 1 103 ? -13.843 -4.805 -1.414 1.00 97.31 103 VAL A N 1
ATOM 797 C CA . VAL A 1 103 ? -15.218 -4.836 -0.901 1.00 97.31 103 VAL A CA 1
ATOM 798 C C . VAL A 1 103 ? -15.952 -6.034 -1.485 1.00 97.31 103 VAL A C 1
ATOM 800 O O . VAL A 1 103 ? -16.487 -6.848 -0.740 1.00 97.31 103 VAL A O 1
ATOM 803 N N . THR A 1 104 ? -15.912 -6.197 -2.812 1.00 96.50 104 THR A N 1
ATOM 804 C CA . THR A 1 104 ? -16.527 -7.342 -3.505 1.00 96.50 104 THR A CA 1
ATOM 805 C C . THR A 1 104 ? -15.974 -8.678 -3.006 1.00 96.50 104 THR A C 1
ATOM 807 O O . THR A 1 104 ? -16.712 -9.652 -2.910 1.00 96.50 104 THR A O 1
ATOM 810 N N . ALA A 1 105 ? -14.690 -8.722 -2.645 1.00 95.94 105 ALA A N 1
ATOM 811 C CA . ALA A 1 105 ? -14.043 -9.903 -2.084 1.00 95.94 105 ALA A CA 1
ATOM 812 C C . ALA A 1 105 ? -14.442 -10.211 -0.628 1.00 95.94 105 ALA A C 1
ATOM 814 O O . ALA A 1 105 ? -14.045 -11.252 -0.104 1.00 95.94 105 ALA A O 1
ATOM 815 N N . GLY A 1 106 ? -15.149 -9.307 0.061 1.00 95.75 106 GLY A N 1
ATOM 816 C CA . GLY A 1 106 ? -15.439 -9.432 1.492 1.00 95.75 106 GLY A CA 1
ATOM 817 C C . GLY A 1 106 ? -14.183 -9.364 2.369 1.00 95.75 106 GLY A C 1
ATOM 818 O O . GLY A 1 106 ? -14.124 -10.001 3.419 1.00 95.75 106 GLY A O 1
ATOM 819 N N . ARG A 1 107 ? -13.146 -8.637 1.925 1.00 95.50 107 ARG A N 1
ATOM 820 C CA . ARG A 1 107 ? -11.820 -8.588 2.574 1.00 95.50 107 ARG A CA 1
ATOM 821 C C . ARG A 1 107 ? -11.490 -7.263 3.253 1.00 95.50 107 ARG A C 1
ATOM 823 O O . ARG A 1 107 ? -10.409 -7.131 3.816 1.00 95.50 107 ARG A O 1
ATOM 830 N N . LEU A 1 108 ? -12.404 -6.299 3.209 1.00 94.94 108 LEU A N 1
ATOM 831 C CA . LEU A 1 108 ? -12.190 -4.980 3.799 1.00 94.94 108 LEU A CA 1
ATOM 832 C C . LEU A 1 108 ? -12.358 -4.983 5.324 1.00 94.94 108 LEU A C 1
ATOM 834 O O . LEU A 1 108 ? -11.656 -4.257 6.027 1.00 94.94 108 LEU A O 1
ATOM 838 N N . SER A 1 109 ? -13.260 -5.823 5.837 1.00 93.69 109 SER A N 1
ATOM 839 C CA . SER A 1 109 ? -13.604 -5.809 7.253 1.00 93.69 109 SER A CA 1
ATOM 840 C C . SER A 1 109 ? -12.421 -6.194 8.146 1.00 93.69 109 SER A C 1
ATOM 842 O O . SER A 1 109 ? -11.778 -7.225 7.932 1.00 93.69 109 SER A O 1
ATOM 844 N N . ALA A 1 110 ? -12.157 -5.378 9.170 1.00 90.31 110 ALA A N 1
ATOM 845 C CA . ALA A 1 110 ? -11.072 -5.548 10.140 1.00 90.31 110 ALA A CA 1
ATOM 846 C C . ALA A 1 110 ? -9.648 -5.576 9.544 1.00 90.31 110 ALA A C 1
ATOM 848 O O . ALA A 1 110 ? -8.711 -6.018 10.217 1.00 90.31 110 ALA A O 1
ATOM 849 N N . LEU A 1 111 ? -9.472 -5.082 8.312 1.00 95.81 111 LEU A N 1
ATOM 850 C CA . LEU A 1 111 ? -8.179 -5.012 7.638 1.00 95.81 111 LEU A CA 1
ATOM 851 C C . LEU A 1 111 ? -7.151 -4.225 8.481 1.00 95.81 111 LEU A C 1
ATOM 853 O O . LEU A 1 111 ? -7.448 -3.092 8.881 1.00 95.81 111 LEU A O 1
ATOM 857 N N . PRO A 1 112 ? -5.945 -4.771 8.747 1.00 96.94 112 PRO A N 1
ATOM 858 C CA . PRO A 1 112 ? -4.970 -4.085 9.594 1.00 96.94 112 PRO A CA 1
ATOM 859 C C . PRO A 1 112 ? -4.395 -2.809 8.974 1.00 96.94 112 PRO A C 1
ATOM 861 O O . PRO A 1 112 ? -4.323 -1.786 9.658 1.00 96.94 112 PRO A O 1
ATOM 864 N N . TRP A 1 113 ? -4.002 -2.860 7.699 1.00 98.38 113 TRP A N 1
ATOM 865 C CA . TRP A 1 113 ? -3.367 -1.743 7.001 1.00 98.38 113 TRP A CA 1
ATOM 866 C C . TRP A 1 113 ? -3.793 -1.648 5.536 1.00 98.38 113 TRP A C 1
ATOM 868 O O . TRP A 1 113 ? -3.953 -2.657 4.847 1.00 98.38 113 TRP A O 1
ATOM 878 N N . MET A 1 114 ? -3.906 -0.414 5.049 1.00 98.56 114 MET A N 1
ATOM 879 C CA . MET A 1 114 ? -4.002 -0.087 3.627 1.00 98.56 114 MET A CA 1
ATOM 880 C C . MET A 1 114 ? -3.392 1.285 3.333 1.00 98.56 114 MET A C 1
ATOM 882 O O . MET A 1 114 ? -3.392 2.162 4.204 1.00 98.56 114 MET A O 1
ATOM 886 N N . SER A 1 115 ? -2.925 1.484 2.101 1.00 98.62 115 SER A N 1
ATOM 887 C CA . SER A 1 115 ? -2.268 2.725 1.655 1.00 98.62 115 SER A CA 1
ATOM 888 C C . SER A 1 115 ? -2.887 3.356 0.400 1.00 98.62 115 SER A C 1
ATOM 890 O O . SER A 1 115 ? -2.174 3.627 -0.562 1.00 98.62 115 SER A O 1
ATOM 892 N N . PRO A 1 116 ? -4.207 3.629 0.382 1.00 98.50 116 PRO A N 1
ATOM 893 C CA . PRO A 1 116 ? -4.837 4.285 -0.761 1.00 98.50 116 PRO A CA 1
ATOM 894 C C . PRO A 1 116 ? -4.236 5.672 -1.014 1.00 98.50 116 PRO A C 1
ATOM 896 O O . PRO A 1 116 ? -3.846 6.376 -0.083 1.00 98.50 116 PRO A O 1
ATOM 899 N N . ASN A 1 117 ? -4.255 6.137 -2.257 1.00 97.50 117 ASN A N 1
ATOM 900 C CA . ASN A 1 117 ? -4.292 7.576 -2.520 1.00 97.50 117 ASN A CA 1
ATOM 901 C C . ASN A 1 117 ? -5.708 8.151 -2.307 1.00 97.50 117 ASN A C 1
ATOM 903 O O . ASN A 1 117 ? -6.663 7.441 -1.992 1.00 97.50 117 ASN A O 1
ATOM 907 N N . GLU A 1 118 ? -5.857 9.464 -2.475 1.00 95.62 118 GLU A N 1
ATOM 908 C CA . GLU A 1 118 ? -7.123 10.175 -2.238 1.00 95.62 118 GLU A CA 1
ATOM 909 C C . GLU A 1 118 ? -8.290 9.611 -3.077 1.00 95.62 118 GLU A C 1
ATOM 911 O O . GLU A 1 118 ? -9.386 9.413 -2.555 1.00 95.62 118 GLU A O 1
ATOM 916 N N . LEU A 1 119 ? -8.055 9.301 -4.358 1.00 94.00 119 LEU A N 1
ATOM 917 C CA . LEU A 1 119 ? -9.086 8.782 -5.266 1.00 94.00 119 LEU A CA 1
ATOM 918 C C . LEU A 1 119 ? -9.452 7.328 -4.951 1.00 94.00 119 LEU A C 1
ATOM 920 O O . LEU A 1 119 ? -10.622 6.953 -4.994 1.00 94.00 119 LEU A O 1
ATOM 924 N N . GLU A 1 120 ? -8.460 6.505 -4.619 1.00 97.50 120 GLU A N 1
ATOM 925 C CA . GLU A 1 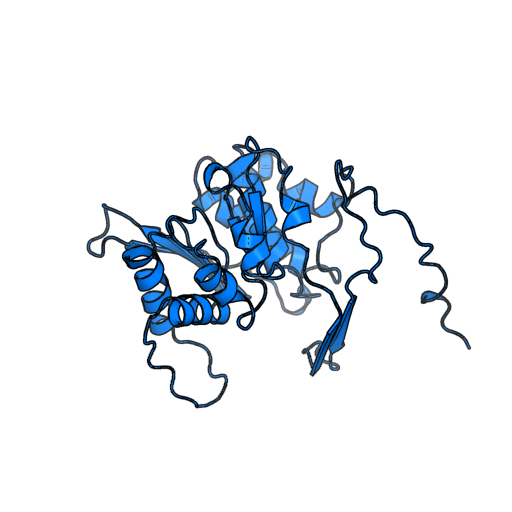120 ? -8.661 5.108 -4.227 1.00 97.50 120 GLU A CA 1
ATOM 926 C C . GLU A 1 120 ? -9.450 4.980 -2.931 1.00 97.50 120 GLU A C 1
ATOM 928 O O . GLU A 1 120 ? -10.315 4.112 -2.833 1.00 97.50 120 GLU A O 1
ATOM 933 N N . LEU A 1 121 ? -9.196 5.858 -1.957 1.00 97.88 121 LEU A N 1
ATOM 934 C CA . LEU A 1 121 ? -9.932 5.883 -0.697 1.00 97.88 121 LEU A CA 1
ATOM 935 C C . LEU A 1 121 ? -11.429 6.089 -0.943 1.00 97.88 121 LEU A C 1
ATOM 937 O O . LEU A 1 121 ? -12.250 5.314 -0.451 1.00 97.88 121 LEU A O 1
ATOM 941 N N . VAL A 1 122 ? -11.774 7.113 -1.729 1.00 95.69 122 VAL A N 1
ATOM 942 C CA . VAL A 1 122 ? -13.168 7.417 -2.074 1.00 95.69 122 VAL A CA 1
ATOM 943 C C . VAL A 1 122 ? -13.781 6.278 -2.887 1.00 95.69 122 VAL A C 1
ATOM 945 O O . VAL A 1 122 ? -14.908 5.876 -2.614 1.00 95.69 122 VAL A O 1
ATOM 948 N N . ALA A 1 123 ? -13.038 5.690 -3.830 1.00 95.75 123 ALA A N 1
ATOM 949 C CA . ALA A 1 123 ? -13.517 4.540 -4.594 1.00 95.75 123 ALA A CA 1
ATOM 950 C C . ALA A 1 123 ? -13.842 3.329 -3.698 1.00 95.75 123 ALA A C 1
ATOM 952 O O . ALA A 1 123 ? -14.858 2.666 -3.909 1.00 95.75 123 ALA A O 1
ATOM 953 N N . ILE A 1 124 ? -13.019 3.056 -2.679 1.00 97.81 124 ILE A N 1
ATOM 954 C CA . ILE A 1 124 ? -13.265 1.974 -1.714 1.00 97.81 124 ILE A CA 1
ATOM 955 C C . ILE A 1 124 ? -14.477 2.290 -0.842 1.00 97.81 124 ILE A C 1
ATOM 957 O O . ILE A 1 124 ? -15.341 1.430 -0.681 1.00 97.81 124 ILE A O 1
ATOM 961 N N . ALA A 1 125 ? -14.577 3.514 -0.319 1.00 97.12 125 ALA A N 1
ATOM 962 C CA . ALA A 1 125 ? -15.715 3.927 0.495 1.00 97.12 125 ALA A CA 1
ATOM 963 C C . ALA A 1 125 ? -17.035 3.851 -0.292 1.00 97.12 125 ALA A C 1
ATOM 965 O O . ALA A 1 125 ? -18.006 3.281 0.203 1.00 97.12 125 ALA A O 1
ATOM 966 N N . ASN A 1 126 ? -17.054 4.334 -1.538 1.00 95.06 126 ASN A N 1
ATOM 967 C CA . ASN A 1 126 ? -18.220 4.253 -2.421 1.00 95.06 126 ASN A CA 1
ATOM 968 C C . ASN A 1 126 ? -18.617 2.801 -2.702 1.00 95.06 126 ASN A C 1
ATOM 970 O O . ASN A 1 126 ? -19.793 2.452 -2.605 1.00 95.06 126 ASN A O 1
ATOM 974 N N . ALA A 1 127 ? -17.643 1.935 -2.999 1.00 96.00 127 ALA A N 1
ATOM 975 C CA . ALA A 1 127 ? -17.896 0.509 -3.183 1.00 96.00 127 ALA A CA 1
ATOM 976 C C . ALA A 1 127 ? -18.463 -0.148 -1.909 1.00 96.00 127 ALA A C 1
ATOM 978 O O . ALA A 1 127 ? -19.310 -1.032 -2.011 1.00 96.00 127 ALA A O 1
ATOM 979 N N . ALA A 1 128 ? -18.048 0.315 -0.725 1.00 96.25 128 ALA A N 1
ATOM 980 C CA . ALA A 1 128 ? -18.5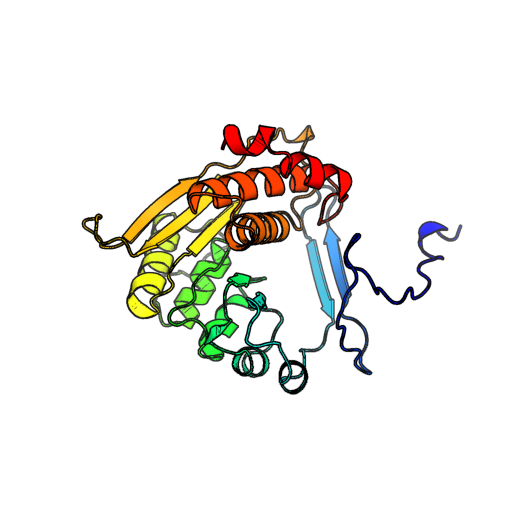48 -0.118 0.583 1.00 96.25 128 ALA A CA 1
ATOM 981 C C . ALA A 1 128 ? -19.895 0.522 0.984 1.00 96.25 128 ALA A C 1
ATOM 983 O O . ALA A 1 128 ? -20.341 0.359 2.119 1.00 96.25 128 ALA A O 1
ATOM 984 N N . GLY A 1 129 ? -20.558 1.252 0.082 1.00 94.75 129 GLY A N 1
ATOM 985 C CA . GLY A 1 129 ? -21.881 1.833 0.319 1.00 94.75 129 GLY A CA 1
ATOM 986 C C . GLY A 1 129 ? -21.873 3.234 0.932 1.00 94.75 129 GLY A C 1
ATOM 987 O O . GLY A 1 129 ? -22.938 3.744 1.286 1.00 94.75 129 GLY A O 1
ATOM 988 N N . HIS A 1 130 ? -20.716 3.894 1.035 1.00 92.31 130 HIS A N 1
ATOM 989 C CA . HIS A 1 130 ? -20.686 5.307 1.388 1.00 92.31 130 HIS A CA 1
ATOM 990 C C . HIS A 1 130 ? -21.268 6.132 0.236 1.00 92.31 130 HIS A C 1
ATOM 992 O O . HIS A 1 130 ? -20.676 6.237 -0.835 1.00 92.31 130 HIS A O 1
ATOM 998 N N . ALA A 1 131 ? -22.425 6.752 0.461 1.00 74.88 131 ALA A N 1
ATOM 999 C CA . ALA A 1 131 ? -22.964 7.760 -0.443 1.00 74.88 131 ALA A CA 1
ATOM 1000 C C . ALA A 1 131 ? -22.160 9.064 -0.296 1.00 74.88 131 ALA A C 1
ATOM 1002 O O . ALA A 1 131 ? -22.614 10.012 0.341 1.00 74.88 131 ALA A O 1
ATOM 1003 N N . SER A 1 132 ? -20.939 9.107 -0.830 1.00 63.28 132 SER A N 1
ATOM 1004 C CA . SER A 1 132 ? -20.250 10.383 -1.007 1.00 63.28 132 SER A CA 1
ATOM 1005 C C . SER A 1 132 ? -20.970 11.176 -2.095 1.00 63.28 132 SER A C 1
ATOM 1007 O O . SER A 1 132 ? -21.188 10.686 -3.201 1.00 63.28 132 SER A O 1
ATOM 1009 N N . SER A 1 133 ? -21.336 12.417 -1.782 1.00 51.69 133 SER A N 1
ATOM 1010 C CA . SER A 1 133 ? -21.901 13.398 -2.713 1.00 51.69 133 SER A CA 1
ATOM 1011 C C . SER A 1 133 ? -20.841 13.856 -3.726 1.00 51.69 133 SER A C 1
ATOM 1013 O O . SER A 1 133 ? -20.452 15.021 -3.740 1.00 51.69 133 SER A O 1
ATOM 1015 N N . CYS A 1 134 ? -20.287 12.961 -4.540 1.00 47.94 134 CYS A N 1
ATOM 1016 C CA . CYS A 1 134 ? -19.438 13.354 -5.659 1.00 47.94 134 CYS A CA 1
ATOM 1017 C C . CYS A 1 134 ? -20.333 13.701 -6.854 1.00 47.94 134 CYS A C 1
ATOM 1019 O O . CYS A 1 134 ? -20.895 12.828 -7.507 1.00 47.94 134 CYS A O 1
ATOM 1021 N N . VAL A 1 135 ? -20.493 15.007 -7.072 1.00 43.00 135 VAL A N 1
ATOM 1022 C CA . VAL A 1 135 ? -21.087 15.606 -8.270 1.00 43.00 135 VAL A CA 1
ATOM 1023 C C . VAL A 1 135 ? -20.184 15.297 -9.468 1.00 43.00 135 VAL A C 1
ATOM 1025 O O . VAL A 1 135 ? -18.969 15.469 -9.379 1.00 43.00 135 VAL A O 1
ATOM 1028 N N . ASP A 1 136 ? -20.794 14.862 -10.570 1.00 40.62 136 ASP A N 1
ATOM 1029 C CA . ASP A 1 136 ? -20.203 14.535 -11.878 1.00 40.62 136 ASP A CA 1
ATOM 1030 C C . ASP A 1 136 ? -19.533 15.732 -12.600 1.00 40.62 136 ASP A C 1
ATOM 1032 O O . ASP A 1 136 ? -19.812 16.006 -13.767 1.00 40.62 136 ASP A O 1
ATOM 1036 N N . THR A 1 137 ? -18.653 16.491 -11.948 1.00 40.31 137 THR A N 1
ATOM 1037 C CA . THR A 1 137 ? -18.023 17.671 -12.566 1.00 40.31 137 THR A CA 1
ATOM 1038 C C . THR A 1 137 ? -16.515 17.672 -12.399 1.00 40.31 137 THR A C 1
ATOM 1040 O O . THR A 1 137 ? -16.020 18.184 -11.400 1.00 40.31 137 THR A O 1
ATOM 1043 N N . GLU A 1 138 ? -15.832 17.169 -13.438 1.00 46.50 138 GLU A N 1
ATOM 1044 C CA . GLU A 1 138 ? -14.391 17.296 -13.725 1.00 46.50 138 GLU A CA 1
ATOM 1045 C C . GLU A 1 138 ? -13.439 16.774 -12.619 1.00 46.50 138 GLU A C 1
ATOM 1047 O O . GLU A 1 138 ? -13.791 16.727 -11.441 1.00 46.50 138 GLU A O 1
ATOM 1052 N N . PRO A 1 139 ? -12.198 16.361 -12.940 1.00 49.66 139 PRO A N 1
ATOM 1053 C CA . PRO A 1 139 ? -11.216 15.939 -11.944 1.00 49.66 139 PRO A CA 1
ATOM 1054 C C . PRO A 1 139 ? -10.678 17.162 -11.178 1.00 49.66 139 PRO A C 1
ATOM 1056 O O . PRO A 1 139 ? -9.514 17.540 -1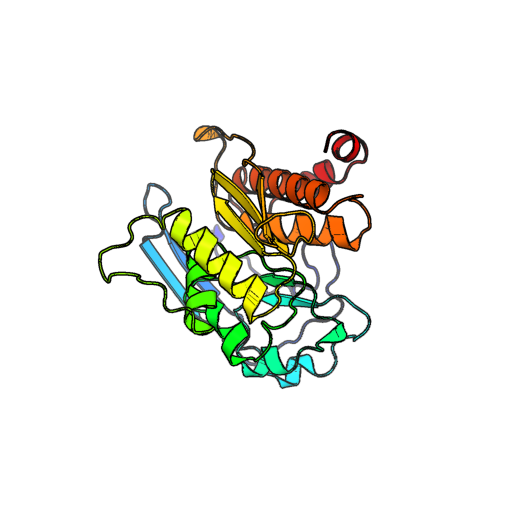1.287 1.00 49.66 139 PRO A O 1
ATOM 1059 N N . SER A 1 140 ? -11.538 17.819 -10.403 1.00 55.84 140 SER A N 1
ATOM 1060 C CA . SER A 1 140 ? -11.129 18.776 -9.383 1.00 55.84 140 SER A CA 1
ATOM 1061 C C . SER A 1 140 ? -10.652 17.998 -8.154 1.00 55.84 140 SER A C 1
ATOM 1063 O O . SER A 1 140 ? -11.204 16.956 -7.802 1.00 55.84 140 SER A O 1
ATOM 1065 N N . ALA A 1 141 ? -9.551 18.447 -7.548 1.00 70.62 141 ALA A N 1
ATOM 1066 C CA . ALA A 1 141 ? -8.937 17.754 -6.420 1.00 70.62 141 ALA A CA 1
ATOM 1067 C C . ALA A 1 141 ? -9.964 17.509 -5.299 1.00 70.62 141 ALA A C 1
ATOM 1069 O O . ALA A 1 141 ? -10.682 18.432 -4.911 1.00 70.62 141 ALA A O 1
ATOM 1070 N N . LEU A 1 142 ? -10.006 16.281 -4.770 1.00 83.81 142 LEU A N 1
ATOM 1071 C CA . LEU A 1 142 ? -10.874 15.929 -3.645 1.00 83.81 142 LEU A CA 1
ATOM 1072 C C . LEU A 1 142 ? -10.617 16.862 -2.457 1.00 83.81 142 LEU A C 1
ATOM 1074 O O . LEU A 1 142 ? -9.465 17.147 -2.113 1.00 83.81 142 LEU A O 1
ATOM 1078 N N . SER A 1 143 ? -11.693 17.330 -1.827 1.00 89.38 143 SER A N 1
ATOM 1079 C CA . SER A 1 143 ? -11.586 18.137 -0.612 1.00 89.38 143 SER A CA 1
ATOM 1080 C C . SER A 1 143 ? -11.117 17.290 0.574 1.00 89.38 143 SER A C 1
ATOM 1082 O O . SER A 1 143 ? -11.418 16.098 0.660 1.00 89.38 143 SER A O 1
ATOM 1084 N N . ASP A 1 144 ? -10.432 17.920 1.533 1.00 90.81 144 ASP A N 1
ATOM 1085 C CA . ASP A 1 144 ? -10.039 17.263 2.787 1.00 90.81 144 ASP A CA 1
ATOM 1086 C C . ASP A 1 144 ? -11.256 16.677 3.523 1.00 90.81 144 ASP A C 1
ATOM 1088 O O . ASP A 1 144 ? -11.146 15.610 4.111 1.00 90.81 144 ASP A O 1
ATOM 1092 N N . THR A 1 145 ? -12.428 17.316 3.429 1.00 91.38 145 THR A N 1
ATOM 1093 C CA . THR A 1 145 ? -13.674 16.805 4.018 1.00 91.38 145 THR A CA 1
ATOM 1094 C C . THR A 1 145 ? -14.120 15.490 3.383 1.00 91.38 145 THR A C 1
ATOM 1096 O O . THR A 1 145 ? -14.435 14.561 4.111 1.00 91.38 145 THR A O 1
ATOM 1099 N N . GLN A 1 146 ? -14.076 15.359 2.052 1.00 92.12 146 GLN A N 1
ATOM 1100 C CA . GLN A 1 146 ? -14.417 14.091 1.385 1.00 92.12 146 GLN A CA 1
ATOM 1101 C C . GLN A 1 146 ? -13.452 12.961 1.767 1.00 92.12 146 GLN A C 1
ATOM 1103 O O . GLN A 1 146 ? -13.869 11.818 1.931 1.00 92.12 146 GLN A O 1
ATOM 1108 N N . ILE A 1 147 ? -12.162 13.278 1.906 1.00 94.62 147 ILE A N 1
ATOM 1109 C CA . ILE A 1 147 ? -11.138 12.313 2.324 1.00 94.62 147 ILE A CA 1
ATOM 1110 C C . ILE A 1 147 ? -11.384 11.876 3.771 1.00 94.62 147 ILE A C 1
ATOM 1112 O O . ILE A 1 147 ? -11.366 10.680 4.063 1.00 94.62 147 ILE A O 1
ATOM 1116 N N . ASP A 1 148 ? -11.624 12.838 4.662 1.00 94.94 148 ASP A N 1
ATOM 1117 C CA . ASP A 1 148 ? -11.890 12.585 6.074 1.00 94.94 148 ASP A CA 1
ATOM 1118 C C . ASP A 1 148 ? -13.175 11.750 6.235 1.00 94.94 148 ASP A C 1
ATOM 1120 O O . ASP A 1 148 ? -13.129 10.703 6.875 1.00 94.94 148 ASP A O 1
ATOM 1124 N N . ASP A 1 149 ? -14.281 12.124 5.584 1.00 94.88 149 ASP A N 1
ATOM 1125 C CA . ASP A 1 149 ? -15.559 11.398 5.646 1.00 94.88 149 ASP A CA 1
ATOM 1126 C C . ASP A 1 149 ? -15.427 9.952 5.134 1.00 94.88 149 ASP A C 1
ATOM 1128 O O . ASP A 1 149 ? -15.911 9.014 5.775 1.00 94.88 149 ASP A O 1
ATOM 1132 N N . ALA A 1 150 ? -14.710 9.745 4.022 1.00 96.62 150 ALA A N 1
ATOM 1133 C CA . ALA A 1 150 ? -14.460 8.415 3.474 1.00 96.62 150 ALA A CA 1
ATOM 1134 C C . ALA A 1 150 ? -13.617 7.545 4.421 1.00 96.62 150 ALA A C 1
ATOM 1136 O O . ALA A 1 150 ? -13.965 6.387 4.670 1.00 96.62 150 ALA A O 1
ATOM 1137 N N . ALA A 1 151 ? -12.534 8.086 4.989 1.00 97.44 151 ALA A N 1
ATOM 1138 C CA . ALA A 1 151 ? -11.717 7.361 5.961 1.00 97.44 151 ALA A CA 1
ATOM 1139 C C . ALA A 1 151 ? -12.500 7.054 7.247 1.00 97.44 151 ALA A C 1
ATOM 1141 O O . ALA A 1 151 ? -12.441 5.931 7.756 1.00 97.44 151 ALA A O 1
ATOM 1142 N N . GLU A 1 152 ? -13.266 8.024 7.758 1.00 95.94 152 GLU A N 1
ATOM 1143 C CA . GLU A 1 152 ? -14.086 7.846 8.954 1.00 95.94 152 GLU A CA 1
ATOM 1144 C C . GLU A 1 152 ? -15.169 6.775 8.745 1.00 95.94 152 GLU A C 1
ATOM 1146 O O . GLU A 1 152 ? -15.381 5.934 9.627 1.00 95.94 152 GLU A O 1
ATOM 1151 N N . TYR A 1 153 ? -15.814 6.755 7.573 1.00 96.44 153 TYR A N 1
ATOM 1152 C CA . TYR A 1 153 ? -16.780 5.723 7.197 1.00 96.44 153 TYR A CA 1
ATOM 1153 C C . TYR A 1 153 ? -16.152 4.326 7.237 1.00 96.44 153 TYR A C 1
ATOM 1155 O O . TYR A 1 153 ? -16.675 3.436 7.909 1.00 96.44 153 TYR A O 1
ATOM 1163 N N . LEU A 1 154 ? -15.004 4.143 6.578 1.00 97.62 154 LEU A N 1
ATOM 1164 C CA . LEU A 1 154 ? -14.316 2.852 6.503 1.00 97.62 154 LEU A CA 1
ATOM 1165 C C . LEU A 1 154 ? -13.851 2.351 7.877 1.00 97.62 154 LEU A C 1
ATOM 1167 O O . LEU A 1 154 ? -13.981 1.169 8.191 1.00 97.62 154 LEU A O 1
ATOM 1171 N N . ILE A 1 155 ? -13.373 3.240 8.747 1.00 97.31 155 ILE A N 1
ATOM 1172 C CA . ILE A 1 155 ? -13.001 2.861 10.117 1.00 97.31 155 ILE A CA 1
ATOM 1173 C C . ILE A 1 155 ? -14.234 2.443 10.926 1.00 97.31 155 ILE A C 1
ATOM 1175 O O . ILE A 1 155 ? -14.172 1.483 11.691 1.00 97.31 155 ILE A O 1
ATOM 1179 N N . ARG A 1 156 ? -15.369 3.137 10.782 1.00 95.31 156 ARG A N 1
ATOM 1180 C CA . ARG A 1 156 ? -16.564 2.868 11.603 1.00 95.31 156 ARG A CA 1
ATOM 1181 C C . ARG A 1 156 ? -17.366 1.664 11.131 1.00 95.31 156 ARG A C 1
ATOM 1183 O O . ARG A 1 156 ? -17.761 0.849 11.962 1.00 95.31 156 ARG A O 1
ATOM 1190 N N . GLN A 1 157 ? -17.625 1.577 9.831 1.00 95.12 157 GLN A N 1
ATOM 1191 C CA . GLN A 1 157 ? -18.481 0.539 9.258 1.00 95.12 157 GLN A CA 1
ATOM 1192 C C . GLN A 1 157 ? -17.693 -0.742 8.999 1.00 95.12 157 GLN A C 1
ATOM 1194 O O . GLN A 1 157 ? -18.128 -1.823 9.388 1.00 95.12 157 GLN A O 1
ATOM 1199 N N . GLU A 1 158 ? -16.488 -0.614 8.443 1.00 95.62 158 GLU A N 1
ATOM 1200 C CA . GLU A 1 158 ? -15.671 -1.764 8.051 1.00 95.62 158 GLU A CA 1
ATOM 1201 C C . GLU A 1 158 ? -14.621 -2.133 9.106 1.00 95.62 158 GLU A C 1
ATOM 1203 O O . GLU A 1 158 ? -14.011 -3.196 9.032 1.00 95.62 158 GLU A O 1
ATOM 1208 N N . ARG A 1 159 ? -14.423 -1.312 10.146 1.00 96.06 159 ARG A N 1
ATOM 1209 C CA . ARG A 1 159 ? -13.431 -1.563 11.211 1.00 96.06 159 ARG A CA 1
ATOM 1210 C C . ARG A 1 159 ? -11.998 -1.675 10.686 1.00 96.06 159 ARG A C 1
ATOM 1212 O O . ARG A 1 159 ? -11.177 -2.359 11.298 1.00 96.06 159 ARG A O 1
ATOM 1219 N N . VAL A 1 160 ? -11.689 -1.013 9.569 1.00 96.75 160 VAL A N 1
ATOM 1220 C CA . VAL A 1 160 ? -10.307 -0.898 9.082 1.00 96.75 160 VAL A CA 1
ATOM 1221 C C . VAL A 1 160 ? -9.467 -0.234 10.171 1.00 96.75 160 VAL A C 1
ATOM 1223 O O . VAL A 1 160 ? -9.871 0.779 10.743 1.00 96.75 160 VAL A O 1
ATOM 1226 N N . GLN A 1 161 ? -8.320 -0.824 10.501 1.00 96.25 161 GLN A N 1
ATOM 1227 C CA . GLN A 1 161 ? -7.565 -0.408 11.684 1.00 96.25 161 GLN A CA 1
ATOM 1228 C C . GLN A 1 161 ? -6.681 0.804 11.397 1.00 96.25 161 GLN A C 1
ATOM 1230 O O . GLN A 1 161 ? -6.650 1.735 12.201 1.00 96.25 161 GLN A O 1
ATOM 1235 N N . ASN A 1 162 ? -5.980 0.797 10.260 1.00 98.06 162 ASN A N 1
ATOM 1236 C CA . ASN A 1 162 ? -5.065 1.860 9.861 1.00 98.06 162 ASN A CA 1
ATOM 1237 C C . ASN A 1 162 ? -5.196 2.155 8.363 1.00 98.06 162 ASN A C 1
ATOM 1239 O O . ASN A 1 162 ? -4.997 1.274 7.525 1.00 98.06 162 ASN A O 1
ATOM 1243 N N . ILE A 1 163 ? -5.478 3.414 8.033 1.00 98.69 163 ILE A N 1
ATOM 1244 C CA . ILE A 1 163 ? -5.576 3.905 6.655 1.00 98.69 163 ILE A CA 1
ATOM 1245 C C . ILE A 1 163 ? -4.508 4.977 6.455 1.00 98.69 163 ILE A C 1
ATOM 1247 O O . ILE A 1 163 ? -4.536 6.011 7.123 1.00 98.69 163 ILE A O 1
ATOM 1251 N N . LEU A 1 164 ? -3.568 4.736 5.545 1.00 98.75 164 LEU A N 1
ATOM 1252 C CA . LEU A 1 164 ? -2.501 5.671 5.190 1.00 98.75 164 LEU A CA 1
ATOM 1253 C C . LEU A 1 164 ? -2.812 6.319 3.843 1.00 98.75 164 LEU A C 1
ATOM 1255 O O . LEU A 1 164 ? -2.444 5.798 2.796 1.00 98.75 164 LEU A O 1
ATOM 1259 N N . VAL A 1 165 ? -3.493 7.462 3.867 1.00 98.56 165 VAL A N 1
ATOM 1260 C CA . VAL A 1 165 ? -3.889 8.167 2.644 1.00 98.56 165 VAL A CA 1
ATOM 1261 C C . VAL A 1 165 ? -2.688 8.908 2.067 1.00 98.56 165 VAL A C 1
ATOM 1263 O O . VAL A 1 165 ? -2.241 9.907 2.638 1.00 98.56 165 VAL A O 1
ATOM 1266 N N . THR A 1 166 ? -2.160 8.432 0.942 1.00 97.94 166 THR A N 1
ATOM 1267 C CA . THR A 1 166 ? -1.031 9.058 0.245 1.00 97.94 166 THR A CA 1
ATOM 1268 C C . THR A 1 166 ? -1.497 10.263 -0.581 1.00 97.94 166 THR A C 1
ATOM 1270 O O . THR A 1 166 ? -2.515 10.221 -1.270 1.00 97.94 166 THR A O 1
ATOM 1273 N N . ARG A 1 167 ? -0.766 11.382 -0.489 1.00 95.38 167 ARG A N 1
ATOM 1274 C CA . ARG A 1 167 ? -1.140 12.682 -1.085 1.00 95.38 167 ARG A CA 1
ATOM 1275 C C . ARG A 1 167 ? 0.006 13.315 -1.885 1.00 95.38 167 ARG A C 1
ATOM 1277 O O . ARG A 1 167 ? 0.154 14.540 -1.928 1.00 95.38 167 ARG A O 1
ATOM 1284 N N . GLY A 1 168 ? 0.867 12.482 -2.474 1.00 92.50 168 GLY A N 1
ATOM 1285 C CA . GLY A 1 168 ? 2.036 12.917 -3.243 1.00 92.50 168 GLY A CA 1
ATOM 1286 C C . GLY A 1 168 ? 2.946 13.855 -2.441 1.00 92.50 168 GLY A C 1
ATOM 1287 O O . GLY A 1 168 ? 3.343 13.546 -1.319 1.00 92.50 168 GLY A O 1
ATOM 1288 N N . ALA A 1 169 ? 3.239 15.036 -2.991 1.00 92.81 169 ALA A N 1
ATOM 1289 C CA . ALA A 1 169 ? 4.090 16.043 -2.348 1.00 92.81 169 ALA A CA 1
ATOM 1290 C C . ALA A 1 169 ? 3.532 16.593 -1.019 1.00 92.81 169 ALA A C 1
ATOM 1292 O O . ALA A 1 169 ? 4.278 17.211 -0.263 1.00 92.81 169 ALA A O 1
ATOM 1293 N N . ARG A 1 170 ? 2.245 16.370 -0.712 1.00 95.12 170 ARG A N 1
ATOM 1294 C CA . ARG A 1 170 ? 1.665 16.734 0.590 1.00 95.12 170 ARG A CA 1
ATOM 1295 C C . ARG A 1 170 ? 2.031 15.737 1.689 1.00 95.12 170 ARG A C 1
ATOM 1297 O O . ARG A 1 170 ? 1.924 16.086 2.852 1.00 95.12 170 ARG A O 1
ATOM 1304 N N . GLY A 1 171 ? 2.499 14.534 1.359 1.00 97.38 171 GLY A N 1
ATOM 1305 C CA . GLY A 1 171 ? 2.813 13.493 2.339 1.00 97.38 171 GLY A CA 1
ATOM 1306 C C . GLY A 1 171 ? 1.663 12.520 2.543 1.00 97.38 171 GLY A C 1
ATOM 1307 O O . GLY A 1 171 ? 1.028 12.105 1.574 1.00 97.38 171 GLY A O 1
ATOM 1308 N N . VAL A 1 172 ? 1.426 12.123 3.792 1.00 98.50 172 VAL A N 1
ATOM 1309 C CA . VAL A 1 172 ? 0.463 11.075 4.155 1.00 98.50 172 VAL A CA 1
ATOM 1310 C C . VAL A 1 172 ? -0.432 11.551 5.290 1.00 98.50 172 VAL A C 1
ATOM 1312 O O . VAL A 1 172 ? 0.034 12.177 6.241 1.00 98.50 172 VAL A O 1
ATOM 1315 N N . THR A 1 173 ? -1.721 11.238 5.213 1.00 98.50 173 THR A N 1
ATOM 1316 C CA . THR A 1 173 ? -2.639 11.379 6.347 1.00 98.50 173 THR A CA 1
ATOM 1317 C C . THR A 1 173 ? -2.993 9.993 6.868 1.00 98.50 173 THR A C 1
ATOM 1319 O O . THR A 1 173 ? -3.507 9.161 6.128 1.00 98.50 173 THR A O 1
ATOM 1322 N N . TRP A 1 174 ? -2.700 9.743 8.139 1.00 98.50 174 TRP A N 1
ATOM 1323 C CA . TRP A 1 174 ? -3.012 8.498 8.824 1.00 98.50 174 TRP A CA 1
ATOM 1324 C C . TRP A 1 174 ? -4.315 8.633 9.601 1.00 98.50 174 TRP A C 1
ATOM 1326 O O . TRP A 1 174 ? -4.469 9.563 10.397 1.00 98.50 174 TRP A O 1
ATOM 1336 N N . PHE A 1 175 ? -5.220 7.684 9.380 1.00 98.31 175 PHE A N 1
ATOM 1337 C CA . PHE A 1 175 ? -6.456 7.533 10.131 1.00 98.31 175 PHE A CA 1
ATOM 1338 C C . PHE A 1 175 ? -6.474 6.187 10.852 1.00 98.31 175 PHE A C 1
ATOM 1340 O O . PHE A 1 175 ? -6.101 5.161 10.274 1.00 98.31 175 PHE A O 1
ATOM 1347 N N . ARG A 1 176 ? -6.946 6.186 12.099 1.00 96.88 176 ARG A N 1
ATOM 1348 C CA . ARG A 1 176 ? -7.178 4.967 12.887 1.00 96.88 176 ARG A CA 1
ATOM 1349 C C . ARG A 1 176 ? -8.276 5.164 13.921 1.00 96.88 176 ARG A C 1
ATOM 1351 O O . ARG A 1 176 ? -8.531 6.284 14.362 1.00 96.88 176 ARG A O 1
ATOM 1358 N N . ALA A 1 177 ? -8.877 4.070 14.378 1.00 92.94 177 ALA A N 1
ATOM 1359 C CA . ALA A 1 177 ? -9.733 4.115 15.558 1.00 92.94 177 ALA A CA 1
ATOM 1360 C C . ALA A 1 177 ? -8.919 4.551 16.793 1.00 92.94 177 ALA A C 1
ATOM 1362 O O . ALA A 1 177 ? -7.799 4.081 17.031 1.00 92.94 177 ALA A O 1
ATOM 1363 N N . SER A 1 178 ? -9.485 5.451 17.595 1.00 90.94 178 SER A N 1
ATOM 1364 C CA . SER A 1 178 ? -8.842 5.955 18.805 1.00 90.94 178 SER A CA 1
ATOM 1365 C C . SER A 1 178 ? -9.852 6.284 19.894 1.00 90.94 178 SER A C 1
ATOM 1367 O O . SER A 1 178 ? -10.647 7.214 19.765 1.00 90.94 178 SER A O 1
ATOM 1369 N N . ALA A 1 179 ? -9.764 5.555 21.008 1.00 86.19 179 ALA A N 1
ATOM 1370 C CA . ALA A 1 179 ? -10.602 5.769 22.186 1.00 86.19 179 ALA A CA 1
ATOM 1371 C C . ALA A 1 179 ? -10.292 7.081 22.931 1.00 86.19 179 ALA A C 1
ATOM 1373 O O . ALA A 1 179 ? -11.070 7.493 23.785 1.00 86.19 179 ALA A O 1
ATOM 1374 N N . THR A 1 180 ? -9.165 7.736 22.631 1.00 84.88 180 THR A N 1
ATOM 1375 C CA . THR A 1 180 ? -8.740 8.975 23.303 1.00 84.88 180 THR A CA 1
ATOM 1376 C C . THR A 1 180 ? -9.267 10.237 22.623 1.00 84.88 180 THR A C 1
ATOM 1378 O O . THR A 1 180 ? -9.177 11.326 23.186 1.00 84.88 180 THR A O 1
ATOM 1381 N N . THR A 1 181 ? -9.836 10.113 21.423 1.00 85.00 181 THR A N 1
ATOM 1382 C CA . THR A 1 181 ? -10.376 11.244 20.660 1.00 85.00 181 THR A CA 1
ATOM 1383 C C . THR A 1 181 ? -11.891 11.340 20.822 1.00 85.00 181 THR A C 1
ATOM 1385 O O . THR A 1 181 ? -12.590 10.329 20.836 1.00 85.00 181 THR A O 1
ATOM 1388 N N . ALA A 1 182 ? -12.432 12.561 20.871 1.00 77.31 182 ALA A N 1
ATOM 1389 C CA . ALA A 1 182 ? -13.877 12.780 21.013 1.00 77.31 182 ALA A CA 1
ATOM 1390 C C . ALA A 1 182 ? -14.706 12.173 19.862 1.00 77.31 182 ALA A C 1
ATOM 1392 O O . ALA A 1 182 ? -15.859 11.802 20.057 1.00 77.31 182 ALA A O 1
ATOM 1393 N N . ARG A 1 183 ? -14.118 12.054 18.662 1.00 80.62 183 ARG A N 1
ATOM 1394 C CA . ARG A 1 183 ? -14.753 11.434 17.486 1.00 80.62 183 ARG A CA 1
ATOM 1395 C C . ARG A 1 183 ? -14.515 9.923 17.377 1.00 80.62 183 ARG A C 1
ATOM 1397 O O . ARG A 1 183 ? -15.019 9.310 16.436 1.00 80.62 183 ARG A O 1
ATOM 1404 N N . GLY A 1 184 ? -13.756 9.323 18.295 1.00 89.19 184 GLY A N 1
ATOM 1405 C CA . GLY A 1 184 ? -13.377 7.908 18.236 1.00 89.19 184 GLY A CA 1
ATOM 1406 C C . GLY A 1 184 ? -12.375 7.566 17.124 1.00 89.19 184 GLY A C 1
ATOM 1407 O O . GLY A 1 184 ? -12.113 6.388 16.881 1.00 89.19 184 GLY A O 1
ATOM 1408 N N . ILE A 1 185 ? -11.842 8.573 16.427 1.00 94.75 185 ILE A N 1
ATOM 1409 C CA . ILE A 1 185 ? -10.949 8.447 15.275 1.00 94.75 185 ILE A CA 1
ATOM 1410 C C . ILE A 1 185 ? -9.814 9.452 15.432 1.00 94.75 185 ILE A C 1
ATOM 1412 O O . ILE A 1 185 ? -10.037 10.653 15.598 1.00 94.75 185 ILE A O 1
ATOM 1416 N N . GLU A 1 186 ? -8.591 8.946 15.373 1.00 95.31 186 GLU A N 1
ATOM 1417 C CA . GLU A 1 186 ? -7.391 9.759 15.285 1.00 95.31 186 GLU A CA 1
ATOM 1418 C C . GLU A 1 186 ? -7.056 10.018 13.822 1.00 95.31 186 GLU A C 1
ATOM 1420 O O . GLU A 1 186 ? -7.072 9.106 12.994 1.00 95.31 186 GLU A O 1
ATOM 1425 N N . ARG A 1 187 ? -6.730 11.279 13.537 1.00 95.81 187 ARG A N 1
ATOM 1426 C CA . ARG A 1 187 ? -6.255 11.762 12.247 1.00 95.81 187 ARG A CA 1
ATOM 1427 C C . ARG A 1 187 ? -4.940 12.487 12.470 1.00 95.81 187 ARG A C 1
ATOM 1429 O O . ARG A 1 187 ? -4.905 13.488 13.187 1.00 95.81 187 ARG A O 1
ATOM 1436 N N . ARG A 1 188 ? -3.874 12.028 11.820 1.00 96.88 188 ARG A N 1
ATOM 1437 C CA . ARG A 1 188 ? -2.549 12.647 11.919 1.00 96.88 188 ARG A CA 1
ATOM 1438 C C . ARG A 1 188 ? -1.931 12.821 10.542 1.00 96.88 188 ARG A C 1
ATOM 1440 O O . ARG A 1 188 ? -1.880 11.889 9.749 1.00 96.88 188 ARG A O 1
ATOM 1447 N N . HIS A 1 189 ? -1.460 14.030 10.261 1.00 98.00 189 HIS A N 1
ATOM 1448 C CA . HIS A 1 189 ? -0.795 14.350 9.005 1.00 98.00 189 HIS A CA 1
ATOM 1449 C C . HIS A 1 189 ? 0.728 14.297 9.160 1.00 98.00 189 HIS A C 1
ATOM 1451 O O . HIS A 1 189 ? 1.278 14.848 10.114 1.00 98.00 189 HIS A O 1
ATOM 1457 N N . PHE A 1 190 ? 1.394 13.667 8.196 1.00 98.06 190 PHE A N 1
ATOM 1458 C CA . PHE A 1 190 ? 2.842 13.547 8.099 1.00 98.06 190 PHE A CA 1
ATOM 1459 C C . PHE A 1 190 ? 3.299 14.175 6.777 1.00 98.06 190 PHE A C 1
ATOM 1461 O O . PHE A 1 190 ? 2.998 13.623 5.713 1.00 98.06 190 PHE A O 1
ATOM 1468 N N . PRO A 1 191 ? 4.002 15.320 6.810 1.00 97.50 191 PRO A N 1
ATOM 1469 C CA . PRO A 1 191 ? 4.416 16.000 5.590 1.00 97.50 191 PRO A CA 1
ATOM 1470 C C . PRO A 1 191 ? 5.472 15.185 4.839 1.00 97.50 191 PRO A C 1
ATOM 1472 O O . PRO A 1 191 ? 6.353 14.574 5.450 1.00 97.50 191 PRO A O 1
ATOM 1475 N N . ALA A 1 192 ? 5.423 15.211 3.506 1.00 95.19 192 ALA A N 1
ATOM 1476 C CA . ALA A 1 192 ? 6.490 14.635 2.695 1.00 95.19 192 ALA A CA 1
ATOM 1477 C C . ALA A 1 192 ? 7.809 15.385 2.922 1.00 95.19 192 ALA A C 1
ATOM 1479 O O . ALA A 1 192 ? 7.834 16.590 3.188 1.00 95.19 192 ALA A O 1
ATOM 1480 N N . ARG A 1 193 ? 8.927 14.681 2.733 1.00 92.56 193 ARG A N 1
ATOM 1481 C CA . ARG A 1 193 ? 10.240 15.323 2.647 1.00 92.56 193 ARG A CA 1
ATOM 1482 C C . ARG A 1 193 ? 10.258 16.297 1.466 1.00 92.56 193 ARG A C 1
ATOM 1484 O O . ARG A 1 193 ? 10.006 15.867 0.337 1.00 92.56 193 ARG A O 1
ATOM 1491 N N . PRO A 1 194 ? 10.580 17.582 1.693 1.00 91.75 194 PRO A N 1
ATOM 1492 C CA . PRO A 1 194 ? 10.603 18.557 0.619 1.00 91.75 194 PRO A CA 1
ATOM 1493 C C . PRO A 1 194 ? 11.722 18.219 -0.368 1.00 91.75 194 PRO A C 1
ATOM 1495 O O . PRO A 1 194 ? 12.888 18.094 0.005 1.00 91.75 194 PRO A O 1
ATOM 1498 N N . LEU A 1 195 ? 11.353 18.097 -1.640 1.00 90.62 195 LEU A N 1
ATOM 1499 C CA . LEU A 1 195 ? 12.273 17.959 -2.762 1.00 90.62 195 LEU A CA 1
ATOM 1500 C C . LEU A 1 195 ? 12.083 19.146 -3.698 1.00 90.62 195 LEU A C 1
ATOM 1502 O O . LEU A 1 195 ? 10.957 19.534 -4.008 1.00 90.62 195 LEU A O 1
ATOM 1506 N N . SER A 1 196 ? 13.183 19.713 -4.183 1.00 91.06 196 SER A N 1
ATOM 1507 C CA . SER A 1 196 ? 13.110 20.679 -5.278 1.00 91.06 196 SER A CA 1
ATOM 1508 C C . SER A 1 196 ? 12.685 19.983 -6.576 1.00 91.06 196 SER A C 1
ATOM 1510 O O . SER A 1 196 ? 12.990 18.808 -6.791 1.00 91.06 196 SER A O 1
ATOM 1512 N N . LYS A 1 197 ? 12.047 20.721 -7.496 1.00 86.00 197 LYS A N 1
ATOM 1513 C CA . LYS A 1 197 ? 11.649 20.190 -8.815 1.00 86.00 197 LYS A CA 1
ATOM 1514 C C . LYS A 1 197 ? 12.832 19.575 -9.579 1.00 86.00 197 LYS A C 1
ATOM 1516 O O . LYS A 1 197 ? 12.655 18.600 -10.292 1.00 86.00 197 LYS A O 1
ATOM 1521 N N . ALA A 1 198 ? 14.044 20.103 -9.385 1.00 88.56 198 ALA A N 1
ATOM 1522 C CA . ALA A 1 198 ? 15.265 19.588 -10.008 1.00 88.56 198 ALA A CA 1
ATOM 1523 C C . ALA A 1 198 ? 15.728 18.226 -9.449 1.00 88.56 198 ALA A C 1
ATOM 1525 O O . ALA A 1 198 ? 16.476 17.510 -10.117 1.00 88.56 198 ALA A O 1
ATOM 1526 N N . GLN A 1 199 ? 15.315 17.874 -8.228 1.00 91.94 199 GLN A N 1
ATOM 1527 C CA . GLN A 1 199 ? 15.630 16.589 -7.597 1.00 91.94 199 GLN A CA 1
ATOM 1528 C C . GLN A 1 199 ? 14.635 15.494 -7.984 1.00 91.94 199 GLN A C 1
ATOM 1530 O O . GLN A 1 199 ? 15.007 14.324 -7.964 1.00 91.94 199 GLN A O 1
ATOM 1535 N N . VAL A 1 200 ? 13.400 15.855 -8.342 1.00 91.69 200 VAL A N 1
ATOM 1536 C CA . VAL A 1 200 ? 12.377 14.888 -8.751 1.00 91.69 200 VAL A CA 1
ATOM 1537 C C . VAL A 1 200 ? 12.691 14.384 -10.159 1.00 91.69 200 VAL A C 1
ATOM 1539 O O . VAL A 1 200 ? 12.741 15.150 -11.119 1.00 91.69 200 VAL A O 1
ATOM 1542 N N . ARG A 1 201 ? 12.926 13.078 -10.275 1.00 91.75 201 ARG A N 1
ATOM 1543 C CA . ARG A 1 201 ? 13.177 12.380 -11.540 1.00 91.75 201 ARG A CA 1
ATOM 1544 C C . ARG A 1 201 ? 11.929 11.649 -12.018 1.00 91.75 201 ARG A C 1
ATOM 1546 O O . ARG A 1 201 ? 11.560 11.785 -13.179 1.00 91.75 201 ARG A O 1
ATOM 1553 N N . SER A 1 202 ? 11.264 10.918 -11.139 1.00 89.12 202 SER A N 1
ATOM 1554 C CA . SER A 1 202 ? 10.011 10.218 -11.421 1.00 89.12 202 SER A CA 1
ATOM 1555 C C . SER A 1 202 ? 9.187 10.153 -10.145 1.00 89.12 202 SER A C 1
ATOM 1557 O O . SER A 1 202 ? 9.755 10.181 -9.064 1.00 89.12 202 SER A O 1
ATOM 1559 N N . THR A 1 203 ? 7.865 10.081 -10.239 1.00 89.75 203 THR A N 1
ATOM 1560 C CA . THR A 1 203 ? 6.986 9.800 -9.087 1.00 89.75 203 THR A CA 1
ATOM 1561 C C . THR A 1 203 ? 6.418 8.383 -9.131 1.00 89.75 203 THR A C 1
ATOM 1563 O O . THR A 1 203 ? 5.818 7.924 -8.158 1.00 89.75 203 THR A O 1
ATOM 1566 N N . THR A 1 204 ? 6.620 7.671 -10.242 1.00 89.12 204 THR A N 1
ATOM 1567 C CA . THR A 1 204 ? 6.177 6.289 -10.425 1.00 89.12 204 THR A CA 1
ATOM 1568 C C . THR A 1 204 ? 6.826 5.387 -9.378 1.00 89.12 204 THR A C 1
ATOM 1570 O O . THR A 1 204 ? 8.036 5.444 -9.185 1.00 89.12 204 THR A O 1
ATOM 1573 N N . GLY A 1 205 ? 6.028 4.560 -8.700 1.00 91.00 205 GLY A N 1
ATOM 1574 C CA . GLY A 1 205 ? 6.501 3.623 -7.674 1.00 91.00 205 GLY A CA 1
ATOM 1575 C C . GLY A 1 205 ? 6.806 4.242 -6.305 1.00 91.00 205 GLY A C 1
ATOM 1576 O O . GLY A 1 205 ? 7.069 3.507 -5.358 1.00 91.00 205 GLY A O 1
ATOM 1577 N N . ALA A 1 206 ? 6.719 5.569 -6.136 1.00 94.88 206 ALA A N 1
ATOM 1578 C CA . ALA A 1 206 ? 6.964 6.198 -4.834 1.00 94.88 206 ALA A CA 1
ATOM 1579 C C . ALA A 1 206 ? 5.978 5.721 -3.747 1.00 94.88 206 ALA A C 1
ATOM 1581 O O . ALA A 1 206 ? 6.377 5.563 -2.594 1.00 94.88 206 ALA A O 1
ATOM 1582 N N . GLY A 1 207 ? 4.720 5.455 -4.121 1.00 96.12 207 GLY A N 1
ATOM 1583 C CA . GLY A 1 207 ? 3.710 4.850 -3.243 1.00 96.12 207 GLY A CA 1
ATOM 1584 C C . GLY A 1 207 ? 4.046 3.407 -2.853 1.00 96.12 207 GLY A C 1
ATOM 1585 O O . GLY A 1 207 ? 4.012 3.074 -1.672 1.00 96.12 207 GLY A O 1
ATOM 1586 N N . ASP A 1 208 ? 4.488 2.584 -3.807 1.00 96.38 208 ASP A N 1
ATOM 1587 C CA . ASP A 1 208 ? 4.900 1.199 -3.534 1.00 96.38 208 ASP A CA 1
ATOM 1588 C C . ASP A 1 208 ? 6.126 1.152 -2.612 1.00 96.38 208 ASP A C 1
ATOM 1590 O O . ASP A 1 208 ? 6.185 0.361 -1.671 1.00 96.38 208 ASP A O 1
ATOM 1594 N N . VAL A 1 209 ? 7.104 2.038 -2.840 1.00 96.81 209 VAL A N 1
ATOM 1595 C CA . VAL A 1 209 ? 8.290 2.159 -1.982 1.00 96.81 209 VAL A CA 1
ATOM 1596 C C . VAL A 1 209 ? 7.914 2.668 -0.588 1.00 96.81 209 VAL A C 1
ATOM 1598 O O . VAL A 1 209 ? 8.464 2.168 0.395 1.00 96.81 209 VAL A O 1
ATOM 1601 N N . PHE A 1 210 ? 6.972 3.614 -0.482 1.00 98.06 210 PHE A N 1
ATOM 1602 C CA . PHE A 1 210 ? 6.400 4.034 0.800 1.00 98.06 210 PHE A CA 1
ATOM 1603 C C . PHE A 1 210 ? 5.808 2.832 1.545 1.00 98.06 210 PHE A C 1
ATOM 1605 O O . PHE A 1 210 ? 6.242 2.536 2.659 1.00 98.06 210 PHE A O 1
ATOM 1612 N N . ALA A 1 211 ? 4.868 2.116 0.920 1.00 98.06 211 ALA A N 1
ATOM 1613 C CA . ALA A 1 211 ? 4.185 0.976 1.521 1.00 98.06 211 ALA A CA 1
ATOM 1614 C C . ALA A 1 211 ? 5.183 -0.107 1.953 1.00 98.06 211 ALA A C 1
ATOM 1616 O O . ALA A 1 211 ? 5.195 -0.509 3.116 1.00 98.06 211 ALA A O 1
ATOM 1617 N N . ALA A 1 212 ? 6.097 -0.507 1.064 1.00 96.00 212 ALA A N 1
ATOM 1618 C CA . ALA A 1 212 ? 7.119 -1.509 1.356 1.00 96.00 212 ALA A CA 1
ATOM 1619 C C . ALA A 1 212 ? 8.015 -1.114 2.543 1.00 96.00 212 ALA A C 1
ATOM 1621 O O . ALA A 1 212 ? 8.334 -1.954 3.386 1.00 96.00 212 ALA A O 1
ATOM 1622 N N . ALA A 1 213 ? 8.403 0.159 2.642 1.00 95.94 213 ALA A N 1
ATOM 1623 C CA . ALA A 1 213 ? 9.222 0.656 3.741 1.00 95.94 213 ALA A CA 1
ATOM 1624 C C . ALA A 1 213 ? 8.461 0.675 5.078 1.00 95.94 213 ALA A C 1
ATOM 1626 O O . ALA A 1 213 ? 9.026 0.257 6.091 1.00 95.94 213 ALA A O 1
ATOM 1627 N N . VAL A 1 214 ? 7.187 1.083 5.094 1.00 97.25 214 VAL A N 1
ATOM 1628 C CA . VAL A 1 214 ? 6.343 1.014 6.303 1.00 97.25 214 VAL A CA 1
ATOM 1629 C C . VAL A 1 214 ? 6.151 -0.441 6.739 1.00 97.25 214 VAL A C 1
ATOM 1631 O O . VAL A 1 214 ? 6.384 -0.765 7.902 1.00 97.25 214 VAL A O 1
ATOM 1634 N N . ILE A 1 215 ? 5.797 -1.333 5.807 1.00 96.31 215 ILE A N 1
ATOM 1635 C CA . ILE A 1 215 ? 5.642 -2.774 6.056 1.00 96.31 215 ILE A CA 1
ATOM 1636 C C . ILE A 1 215 ? 6.923 -3.348 6.670 1.00 96.31 215 ILE A C 1
ATOM 1638 O O . ILE A 1 215 ? 6.869 -4.013 7.704 1.00 96.31 215 ILE A O 1
ATOM 1642 N N . PHE A 1 216 ? 8.081 -3.053 6.074 1.00 93.75 216 PHE A N 1
ATOM 1643 C CA . PHE A 1 216 ? 9.380 -3.484 6.588 1.00 93.75 216 PHE A CA 1
ATOM 1644 C C . PHE A 1 216 ? 9.627 -2.984 8.017 1.00 93.75 216 PHE A C 1
ATOM 1646 O O . PHE A 1 216 ? 10.035 -3.757 8.884 1.00 93.75 216 PHE A O 1
ATOM 1653 N N . ALA A 1 217 ? 9.363 -1.703 8.279 1.00 93.69 217 ALA A N 1
ATOM 1654 C CA . ALA A 1 217 ? 9.581 -1.095 9.586 1.00 93.69 217 ALA A CA 1
ATOM 1655 C C . ALA A 1 217 ? 8.725 -1.746 10.686 1.00 93.69 217 ALA A C 1
ATOM 1657 O O . ALA A 1 217 ? 9.237 -2.031 11.773 1.00 93.69 217 ALA A O 1
ATOM 1658 N N . LEU A 1 218 ? 7.451 -2.017 10.375 1.00 94.00 218 LEU A N 1
ATOM 1659 C CA . LEU A 1 218 ? 6.490 -2.653 11.276 1.00 94.00 218 LEU A CA 1
ATOM 1660 C C . LEU A 1 218 ? 6.830 -4.128 11.533 1.00 94.00 218 LEU A C 1
ATOM 1662 O O . LEU A 1 218 ? 6.867 -4.561 12.683 1.00 94.00 218 LEU A O 1
ATOM 1666 N N . LEU A 1 219 ? 7.097 -4.908 10.481 1.00 91.69 219 LEU A N 1
ATOM 1667 C CA . LEU A 1 219 ? 7.291 -6.358 10.602 1.00 91.69 219 LEU A CA 1
ATOM 1668 C C . LEU A 1 219 ? 8.657 -6.739 11.174 1.00 91.69 219 LEU A C 1
ATOM 1670 O O . LEU A 1 219 ? 8.771 -7.721 11.903 1.00 91.69 2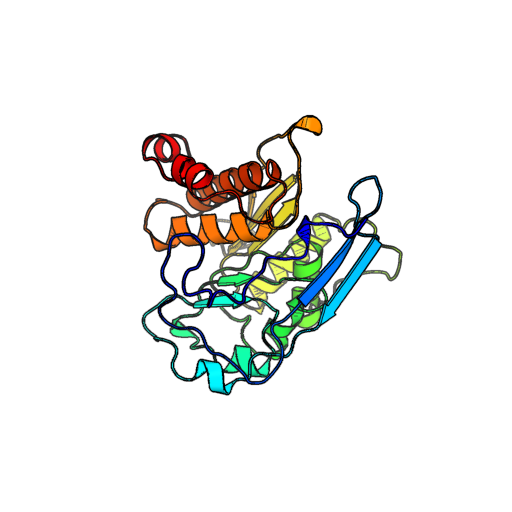19 LEU A O 1
ATOM 1674 N N . CYS A 1 220 ? 9.704 -5.970 10.876 1.00 86.62 220 CYS A N 1
ATOM 1675 C CA . CYS A 1 220 ? 11.050 -6.263 11.364 1.00 86.62 220 CYS A CA 1
ATOM 1676 C C . CYS A 1 220 ? 11.348 -5.659 12.747 1.00 86.62 220 CYS A C 1
ATOM 1678 O O . CYS A 1 220 ? 12.516 -5.637 13.137 1.00 86.62 220 CYS A O 1
ATOM 1680 N N . GLN A 1 221 ? 10.328 -5.156 13.462 1.00 72.81 221 GLN A N 1
ATOM 1681 C CA . GLN A 1 221 ? 10.454 -4.495 14.774 1.00 72.81 221 GLN A CA 1
ATOM 1682 C C . GLN A 1 221 ? 11.530 -3.398 14.773 1.00 72.81 221 GLN A C 1
ATOM 1684 O O . GLN A 1 221 ? 12.311 -3.251 15.712 1.00 72.81 221 GLN A O 1
ATOM 1689 N N . ARG A 1 222 ? 11.623 -2.660 13.661 1.00 73.25 222 ARG A N 1
ATOM 1690 C CA . ARG A 1 222 ? 12.582 -1.557 13.508 1.00 73.25 222 ARG A CA 1
ATOM 1691 C C . ARG A 1 222 ? 12.010 -0.234 13.997 1.00 73.25 222 ARG A C 1
ATOM 1693 O O . ARG A 1 222 ? 12.782 0.639 14.374 1.00 73.25 222 ARG A O 1
ATOM 1700 N N . ALA A 1 223 ? 10.688 -0.108 13.980 1.00 80.56 223 ALA A N 1
ATOM 1701 C CA . ALA A 1 223 ? 9.961 1.009 14.550 1.00 80.56 223 ALA A CA 1
ATOM 1702 C C . ALA A 1 223 ? 9.360 0.608 15.904 1.00 80.56 223 ALA A C 1
ATOM 1704 O O . ALA A 1 223 ? 8.753 -0.457 16.022 1.00 80.56 223 ALA A O 1
ATOM 1705 N N . GLU A 1 224 ? 9.511 1.468 16.909 1.00 83.38 224 GLU A N 1
ATOM 1706 C CA . GLU A 1 224 ? 8.853 1.323 18.213 1.00 83.38 224 GLU A CA 1
ATOM 1707 C C . GLU A 1 224 ? 7.378 1.734 18.124 1.00 83.38 224 GLU A C 1
ATOM 1709 O O . GLU A 1 224 ? 6.537 1.224 18.865 1.00 83.38 224 GLU A O 1
ATOM 1714 N N . THR A 1 225 ? 7.053 2.629 17.183 1.00 91.56 225 THR A N 1
ATOM 1715 C CA . THR A 1 225 ? 5.691 3.113 16.940 1.00 91.56 225 THR A CA 1
ATOM 1716 C C . THR A 1 225 ? 5.322 3.111 15.452 1.00 91.56 225 THR A C 1
ATOM 1718 O O . THR A 1 225 ? 6.193 3.238 14.585 1.00 91.56 225 THR A O 1
ATOM 1721 N N . PRO A 1 226 ? 4.023 3.022 15.108 1.00 94.56 226 PRO A N 1
ATOM 1722 C CA . PRO A 1 226 ? 3.558 3.225 13.739 1.00 94.56 226 PRO A CA 1
ATOM 1723 C C . PRO A 1 226 ? 4.040 4.521 13.085 1.00 94.56 226 PRO A C 1
ATOM 1725 O O . PRO A 1 226 ? 4.331 4.547 11.893 1.00 94.56 226 PRO A O 1
ATOM 1728 N N . GLU A 1 227 ? 4.161 5.601 13.850 1.00 95.31 227 GLU A N 1
ATOM 1729 C CA . GLU A 1 227 ? 4.596 6.895 13.334 1.00 95.31 227 GLU A CA 1
ATOM 1730 C C . GLU A 1 227 ? 6.038 6.877 12.848 1.00 95.31 227 GLU A C 1
ATOM 1732 O O . GLU A 1 227 ? 6.327 7.433 11.789 1.00 95.31 227 GLU A O 1
ATOM 1737 N N . GLN A 1 228 ? 6.929 6.189 13.562 1.00 93.81 228 GLN A N 1
ATOM 1738 C CA . GLN A 1 228 ? 8.302 5.985 13.101 1.00 93.81 228 GLN A CA 1
ATOM 1739 C C . GLN A 1 228 ? 8.336 5.184 11.795 1.00 93.81 228 GLN A C 1
ATOM 1741 O O . GLN A 1 228 ? 9.109 5.509 10.892 1.00 93.81 228 GLN A O 1
ATOM 1746 N N . ALA A 1 229 ? 7.461 4.182 11.651 1.00 96.19 229 ALA A N 1
ATOM 1747 C CA . ALA A 1 229 ? 7.324 3.436 10.404 1.00 96.19 229 ALA A CA 1
ATOM 1748 C C . ALA A 1 229 ? 6.833 4.331 9.251 1.00 96.19 229 ALA A C 1
ATOM 1750 O O . ALA A 1 229 ? 7.401 4.277 8.161 1.00 96.19 229 ALA A O 1
ATOM 1751 N N . ILE A 1 230 ? 5.842 5.200 9.491 1.00 97.50 230 ILE A N 1
ATOM 1752 C CA . ILE A 1 230 ? 5.33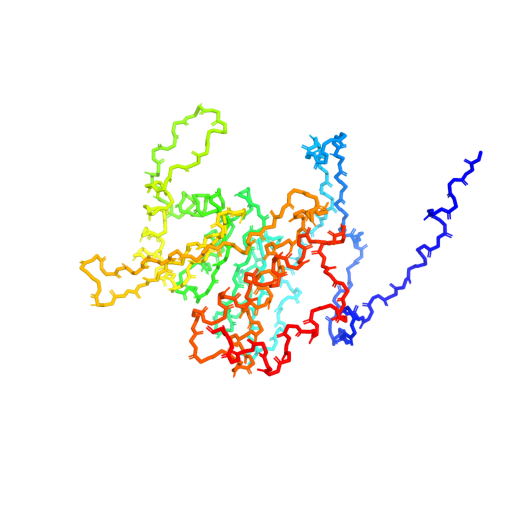2 6.166 8.501 1.00 97.50 230 ILE A CA 1
ATOM 1753 C C . ILE A 1 230 ? 6.426 7.155 8.089 1.00 97.50 230 ILE A C 1
ATOM 1755 O O . ILE A 1 230 ? 6.621 7.397 6.896 1.00 97.50 230 ILE A O 1
ATOM 1759 N N . HIS A 1 231 ? 7.178 7.696 9.050 1.00 95.81 231 HIS A N 1
ATOM 1760 C CA . HIS A 1 231 ? 8.306 8.577 8.762 1.00 95.81 231 HIS A CA 1
ATOM 1761 C C . HIS A 1 231 ? 9.369 7.873 7.913 1.00 95.81 231 HIS A C 1
ATOM 1763 O O . HIS A 1 231 ? 9.789 8.423 6.896 1.00 95.81 231 HIS A O 1
ATOM 1769 N N . PHE A 1 232 ? 9.740 6.637 8.257 1.00 95.19 232 PHE A N 1
ATOM 1770 C CA . PHE A 1 232 ? 10.655 5.827 7.452 1.00 95.19 232 PHE A CA 1
ATOM 1771 C C . PHE A 1 232 ? 10.127 5.582 6.028 1.00 95.19 232 PHE A C 1
ATOM 1773 O O . PHE A 1 232 ? 10.880 5.692 5.058 1.00 95.19 232 PHE A O 1
ATOM 1780 N N . GLY A 1 233 ? 8.825 5.329 5.885 1.00 96.88 233 GLY A N 1
ATOM 1781 C CA . GLY A 1 233 ? 8.159 5.240 4.589 1.00 96.88 233 GLY A CA 1
ATOM 1782 C C . GLY A 1 233 ? 8.310 6.512 3.756 1.00 96.88 233 GLY A C 1
ATOM 1783 O O . GLY A 1 233 ? 8.662 6.445 2.578 1.00 96.88 233 GLY A O 1
ATOM 1784 N N . LEU A 1 234 ? 8.084 7.682 4.359 1.00 97.38 234 LEU A N 1
ATOM 1785 C CA . LEU A 1 234 ? 8.211 8.979 3.684 1.00 97.38 234 LEU A CA 1
ATOM 1786 C C . LEU A 1 234 ? 9.655 9.274 3.248 1.00 97.38 234 LEU A C 1
ATOM 1788 O O . LEU A 1 234 ? 9.857 9.842 2.171 1.00 97.38 234 LEU A O 1
ATOM 1792 N N . GLU A 1 235 ? 10.657 8.851 4.028 1.00 95.31 235 GLU A N 1
ATOM 1793 C CA . GLU A 1 235 ? 12.065 8.896 3.605 1.00 95.31 235 GLU A CA 1
ATOM 1794 C C . GLU A 1 235 ? 12.301 8.071 2.344 1.00 95.31 235 GLU A C 1
ATOM 1796 O O . GLU A 1 235 ? 12.915 8.543 1.383 1.00 95.31 235 GLU A O 1
ATOM 1801 N N . ALA A 1 236 ? 11.812 6.830 2.347 1.00 96.06 236 ALA A N 1
ATOM 1802 C CA . ALA A 1 236 ? 11.997 5.902 1.245 1.00 96.06 236 ALA A CA 1
ATOM 1803 C C . ALA A 1 236 ? 11.290 6.394 -0.025 1.00 96.06 236 ALA A C 1
ATOM 1805 O O . ALA A 1 236 ? 11.889 6.373 -1.099 1.00 96.06 236 ALA A O 1
ATOM 1806 N N . ALA A 1 237 ? 10.071 6.920 0.102 1.00 97.06 237 ALA A N 1
ATOM 1807 C CA . ALA A 1 237 ? 9.318 7.515 -0.999 1.00 97.06 237 ALA A CA 1
ATOM 1808 C C . ALA A 1 237 ? 10.026 8.745 -1.587 1.00 97.06 237 ALA A C 1
ATOM 1810 O O . ALA A 1 237 ? 10.144 8.890 -2.801 1.00 97.06 237 ALA A O 1
ATOM 1811 N N . SER A 1 238 ? 10.565 9.616 -0.730 1.00 95.75 238 SER A N 1
ATOM 1812 C CA . SER A 1 238 ? 11.345 10.775 -1.171 1.00 95.75 238 SER A CA 1
ATOM 1813 C C . SER A 1 238 ? 12.626 10.363 -1.895 1.00 95.75 238 SER A C 1
ATOM 1815 O O . SER A 1 238 ? 13.011 10.973 -2.895 1.00 95.75 238 SER A O 1
ATOM 1817 N N . LEU A 1 239 ? 13.288 9.305 -1.427 1.00 95.62 239 LEU A N 1
ATOM 1818 C CA . LEU A 1 239 ? 14.423 8.726 -2.132 1.00 95.62 239 LEU A CA 1
ATOM 1819 C C . LEU A 1 239 ? 13.993 8.140 -3.483 1.00 95.62 239 LEU A C 1
ATOM 1821 O O . LEU A 1 239 ? 14.686 8.384 -4.465 1.00 95.62 239 LEU A O 1
ATOM 1825 N N . ALA A 1 240 ? 12.859 7.434 -3.550 1.00 95.94 240 ALA A N 1
ATOM 1826 C CA . ALA A 1 240 ? 12.283 6.909 -4.791 1.00 95.94 240 ALA A CA 1
ATOM 1827 C C . ALA A 1 240 ? 12.080 7.998 -5.837 1.00 95.94 240 ALA A C 1
ATOM 1829 O O . ALA A 1 240 ? 12.542 7.850 -6.967 1.00 95.94 240 ALA A O 1
ATOM 1830 N N . CYS A 1 241 ? 11.538 9.144 -5.420 1.00 95.12 241 CYS A N 1
ATOM 1831 C CA . CYS A 1 241 ? 11.289 10.259 -6.322 1.00 95.12 241 CYS A CA 1
ATOM 1832 C C . CYS A 1 241 ? 12.549 10.820 -7.010 1.00 95.12 241 CYS A C 1
ATOM 1834 O O . CYS A 1 241 ? 12.450 11.548 -7.996 1.00 95.12 241 CYS A O 1
ATOM 1836 N N . GLN A 1 242 ? 13.742 10.515 -6.494 1.00 95.25 242 GLN A N 1
ATOM 1837 C CA . GLN A 1 242 ? 15.025 10.992 -7.018 1.00 95.25 242 GLN A CA 1
ATOM 1838 C C . GLN A 1 242 ? 15.656 10.046 -8.053 1.00 95.25 242 GLN A C 1
ATOM 1840 O O . GLN A 1 242 ? 16.756 10.325 -8.537 1.00 95.25 242 GLN A O 1
ATOM 1845 N N . TYR A 1 243 ? 14.979 8.951 -8.415 1.00 94.31 243 TYR A N 1
ATOM 1846 C CA . TYR A 1 243 ? 15.411 7.996 -9.439 1.00 94.31 243 TYR A CA 1
ATOM 1847 C C . TYR A 1 243 ? 14.397 7.916 -10.585 1.00 94.31 243 TYR A C 1
ATOM 1849 O O . TYR A 1 243 ? 13.228 8.249 -10.428 1.00 94.31 243 TYR A O 1
ATOM 1857 N N . GLU A 1 244 ? 14.860 7.512 -11.770 1.00 90.19 244 GLU A N 1
ATOM 1858 C CA . GLU A 1 244 ? 13.978 7.303 -12.932 1.00 90.19 244 GLU A CA 1
ATOM 1859 C C . GLU A 1 244 ? 13.244 5.955 -12.871 1.00 90.19 244 GLU A C 1
ATOM 1861 O O . GLU A 1 244 ? 12.175 5.803 -13.454 1.00 90.19 244 GLU A O 1
ATOM 1866 N N . THR A 1 245 ? 13.805 4.981 -12.151 1.00 89.69 245 THR A N 1
ATOM 1867 C CA . THR A 1 245 ? 13.201 3.666 -11.925 1.00 89.69 245 THR A CA 1
ATOM 1868 C C . THR A 1 245 ? 12.146 3.726 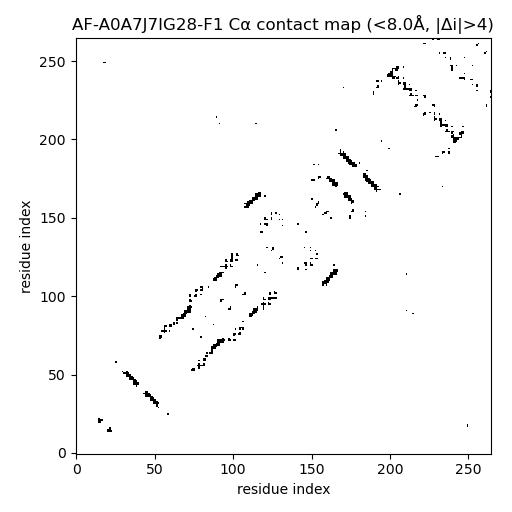-10.825 1.00 89.69 245 THR A C 1
ATOM 1870 O O . THR A 1 245 ? 12.309 4.460 -9.854 1.00 89.69 245 THR A O 1
ATOM 1873 N N . ALA A 1 246 ? 11.107 2.889 -10.931 1.00 88.50 246 ALA A N 1
ATOM 1874 C CA . ALA A 1 246 ? 10.026 2.827 -9.940 1.00 88.50 246 ALA A CA 1
ATOM 1875 C C . ALA A 1 246 ? 10.516 2.483 -8.520 1.00 88.50 246 ALA A C 1
ATOM 1877 O O . ALA A 1 246 ? 9.958 2.937 -7.526 1.00 88.50 246 ALA A O 1
ATOM 1878 N N . VAL A 1 247 ? 11.597 1.702 -8.429 1.00 91.50 247 VAL A N 1
ATOM 1879 C CA . VAL A 1 247 ? 12.280 1.373 -7.176 1.00 91.50 247 VAL A CA 1
ATOM 1880 C C . VAL A 1 247 ? 13.744 1.816 -7.284 1.00 91.50 247 VAL A C 1
ATOM 1882 O O . VAL A 1 247 ? 14.391 1.515 -8.296 1.00 91.50 247 VAL A O 1
ATOM 1885 N N . PRO A 1 248 ? 14.306 2.521 -6.283 1.00 91.94 248 PRO A N 1
ATOM 1886 C CA . PRO A 1 248 ? 15.730 2.840 -6.252 1.00 91.94 248 PRO A CA 1
ATOM 1887 C C . PRO A 1 248 ? 16.623 1.596 -6.227 1.00 91.94 248 PRO A C 1
ATOM 1889 O O . PRO A 1 248 ? 16.220 0.548 -5.726 1.00 91.94 248 PRO A O 1
ATOM 1892 N N . PRO A 1 249 ? 17.896 1.716 -6.640 1.00 90.19 249 PRO A N 1
ATOM 1893 C CA . PRO A 1 249 ? 18.873 0.650 -6.451 1.00 90.19 249 PRO A CA 1
ATOM 1894 C C . PRO A 1 249 ? 18.988 0.236 -4.976 1.00 90.19 249 PRO A C 1
ATOM 1896 O O . PRO A 1 249 ? 19.047 1.101 -4.098 1.00 90.19 249 PRO A O 1
ATOM 1899 N N . ALA A 1 250 ? 19.134 -1.065 -4.701 1.00 86.56 250 ALA A N 1
ATOM 1900 C CA . ALA A 1 250 ? 19.200 -1.616 -3.339 1.00 86.56 250 ALA A CA 1
ATOM 1901 C C . ALA A 1 250 ? 20.216 -0.887 -2.438 1.00 86.56 250 ALA A C 1
ATOM 1903 O O . ALA A 1 250 ? 19.904 -0.508 -1.309 1.00 86.56 250 ALA A O 1
ATOM 1904 N N . ARG A 1 251 ? 21.403 -0.565 -2.971 1.00 87.44 251 ARG A N 1
ATOM 1905 C CA . ARG A 1 251 ? 22.448 0.211 -2.272 1.00 87.44 251 ARG A CA 1
ATOM 1906 C C . ARG A 1 251 ? 21.988 1.578 -1.749 1.00 87.44 251 ARG A C 1
ATOM 1908 O O . ARG A 1 251 ? 22.571 2.093 -0.797 1.00 87.44 251 ARG A O 1
ATOM 1915 N N . ALA A 1 252 ? 21.007 2.208 -2.397 1.00 90.19 252 ALA A N 1
ATOM 1916 C CA . ALA A 1 252 ? 20.455 3.489 -1.975 1.00 90.19 252 ALA A CA 1
ATOM 1917 C C . ALA A 1 252 ? 19.501 3.288 -0.790 1.00 90.19 252 ALA A C 1
ATOM 1919 O O . ALA A 1 252 ? 19.652 3.967 0.224 1.00 90.19 252 ALA A O 1
ATOM 1920 N N . LEU A 1 253 ? 18.605 2.299 -0.877 1.00 88.00 253 LEU A N 1
ATOM 1921 C CA . LEU A 1 253 ? 17.663 1.934 0.189 1.00 88.00 253 LEU A CA 1
ATOM 1922 C C . LEU A 1 253 ? 18.375 1.412 1.446 1.00 88.00 253 LEU A C 1
ATOM 1924 O O . LEU A 1 253 ? 18.031 1.801 2.558 1.00 88.00 253 LEU A O 1
ATOM 1928 N N . GLN A 1 254 ? 19.444 0.626 1.292 1.00 86.25 254 GLN A N 1
ATOM 1929 C CA . GLN A 1 254 ? 20.262 0.128 2.408 1.00 86.25 254 GLN A CA 1
ATOM 1930 C C . GLN A 1 254 ? 20.821 1.247 3.300 1.00 86.25 254 GLN A C 1
ATOM 1932 O O . GLN A 1 254 ? 21.095 1.025 4.480 1.00 86.25 254 GLN A O 1
ATOM 1937 N N . ARG A 1 255 ? 20.995 2.466 2.769 1.00 86.06 255 ARG A N 1
ATOM 1938 C CA . ARG A 1 255 ? 21.446 3.617 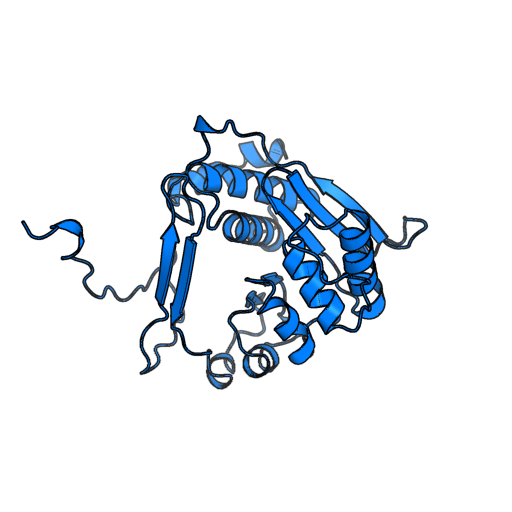3.568 1.00 86.06 255 ARG A CA 1
ATOM 1939 C C . ARG A 1 255 ? 20.397 4.056 4.584 1.00 86.06 255 ARG A C 1
ATOM 1941 O O . ARG A 1 255 ? 20.793 4.515 5.652 1.00 86.06 255 ARG A O 1
ATOM 1948 N N . LEU A 1 256 ? 19.110 3.886 4.274 1.00 84.50 256 LEU A N 1
ATOM 1949 C CA . LEU A 1 256 ? 17.998 4.213 5.170 1.00 84.50 256 LEU A CA 1
ATOM 1950 C C . LEU A 1 256 ? 17.903 3.223 6.334 1.00 84.50 256 LEU A C 1
ATOM 1952 O O . LEU A 1 256 ? 17.559 3.607 7.442 1.00 84.50 256 LEU A O 1
ATOM 1956 N N . ILE A 1 257 ? 18.279 1.961 6.112 1.00 81.75 257 ILE A N 1
ATOM 1957 C CA . ILE A 1 257 ? 18.166 0.886 7.111 1.00 81.75 257 ILE A CA 1
ATOM 1958 C C . ILE A 1 257 ? 19.250 0.999 8.207 1.00 81.75 257 ILE A C 1
ATOM 1960 O O . ILE A 1 257 ? 19.182 0.322 9.234 1.00 81.75 257 ILE A O 1
ATOM 1964 N N . ARG A 1 258 ? 20.254 1.870 8.038 1.00 77.19 258 ARG A N 1
ATOM 1965 C CA . ARG A 1 258 ? 21.350 2.025 9.006 1.00 77.19 258 ARG A CA 1
ATOM 1966 C C . ARG A 1 258 ? 20.824 2.511 10.369 1.00 77.19 258 ARG A C 1
ATOM 1968 O O . ARG A 1 258 ? 20.065 3.478 10.394 1.00 77.19 258 ARG A O 1
ATOM 1975 N N . PRO A 1 259 ? 21.294 1.950 11.505 1.00 64.56 259 PRO A N 1
ATOM 1976 C CA . PRO A 1 259 ? 20.823 2.323 12.849 1.00 64.56 259 PRO A CA 1
ATOM 1977 C C . PRO A 1 259 ? 20.862 3.830 13.145 1.00 64.56 259 PRO A C 1
ATOM 1979 O O . PRO A 1 259 ? 19.988 4.364 13.816 1.00 64.56 259 PRO A O 1
ATOM 1982 N N . SER A 1 260 ? 21.840 4.547 12.584 1.00 58.41 260 SER A N 1
ATOM 1983 C CA . SER A 1 260 ? 21.984 5.997 12.761 1.00 58.41 260 SER A CA 1
ATOM 1984 C C . SER A 1 260 ? 20.863 6.831 12.133 1.00 58.41 260 SER A C 1
ATOM 1986 O O . SER A 1 260 ? 20.722 8.002 12.478 1.00 58.41 260 SER A O 1
ATOM 1988 N N . VAL A 1 261 ? 20.086 6.272 11.201 1.00 61.97 261 VAL A N 1
ATOM 1989 C CA . VAL A 1 261 ? 18.913 6.931 10.612 1.00 61.97 261 VAL A CA 1
ATOM 1990 C C . VAL A 1 261 ? 17.703 6.790 11.534 1.00 61.97 261 VAL A C 1
ATOM 1992 O O . VAL A 1 261 ? 17.014 7.780 11.742 1.00 61.97 261 VAL A O 1
ATOM 1995 N N . TRP A 1 262 ? 17.517 5.624 12.157 1.00 62.09 262 TRP A N 1
ATOM 1996 C CA . TRP A 1 262 ? 16.375 5.322 13.026 1.00 62.09 262 TRP A CA 1
ATOM 1997 C C . TRP A 1 262 ? 16.349 6.130 14.324 1.00 62.09 262 TRP A C 1
ATOM 1999 O O . TRP A 1 262 ? 15.290 6.585 14.715 1.00 62.09 262 TRP A O 1
ATOM 2009 N N . HIS A 1 263 ? 17.499 6.421 14.941 1.00 58.12 263 HIS A N 1
ATOM 2010 C CA . HIS A 1 263 ? 17.547 7.286 16.135 1.00 58.12 263 HIS A CA 1
ATOM 2011 C C . HIS A 1 263 ? 17.129 8.748 15.882 1.00 58.12 263 HIS A C 1
ATOM 2013 O O . HIS A 1 263 ? 17.066 9.537 16.821 1.00 58.12 263 HIS A O 1
ATOM 2019 N N . ARG A 1 264 ? 16.913 9.137 14.619 1.00 56.97 264 ARG A N 1
ATOM 2020 C CA . ARG A 1 264 ? 16.486 10.486 14.219 1.00 56.97 264 ARG A CA 1
ATOM 2021 C C . ARG A 1 264 ? 15.023 10.544 13.761 1.00 56.97 264 ARG A C 1
ATOM 2023 O O . ARG A 1 264 ? 14.596 11.629 13.367 1.00 56.97 264 ARG A O 1
ATOM 2030 N N . LEU A 1 265 ? 14.319 9.407 13.754 1.00 53.53 265 LEU A N 1
ATOM 2031 C CA . LEU A 1 265 ? 12.910 9.262 13.373 1.00 53.53 265 LEU A CA 1
ATOM 2032 C C . LEU A 1 265 ? 12.054 9.006 14.617 1.00 53.53 265 LEU A C 1
ATOM 2034 O O . LEU A 1 265 ? 10.967 9.612 14.681 1.00 53.53 265 LEU A O 1
#

Solvent-accessible surface area (backbone atoms only — not comparable to full-atom values): 15252 Å² total; per-residue (Å²): 135,81,74,74,87,78,74,72,83,67,88,66,80,77,52,44,64,82,95,41,73,53,90,76,81,90,84,66,97,63,76,79,67,45,77,52,74,44,56,53,97,87,68,48,83,75,49,73,50,77,51,62,77,66,60,59,40,78,78,46,76,78,63,66,79,87,46,77,37,72,50,54,32,74,46,38,36,68,28,55,54,47,56,60,75,91,20,56,39,38,42,37,30,89,42,44,92,34,21,26,38,42,48,78,26,72,58,45,61,59,30,50,32,34,53,26,38,64,62,22,42,44,32,32,24,43,59,67,68,44,84,70,91,75,72,98,66,77,96,63,82,81,49,71,64,59,51,49,53,28,53,53,48,38,34,69,77,34,41,30,43,34,42,38,35,40,52,69,86,62,15,37,39,38,38,29,70,26,90,89,37,98,80,41,48,42,76,49,79,45,71,35,64,90,70,57,78,88,51,55,60,30,70,59,40,19,67,57,39,19,53,53,38,26,52,48,22,61,74,68,66,71,31,97,44,72,64,35,11,50,52,49,5,39,53,42,18,48,54,16,20,53,27,80,45,44,64,57,60,66,79,63,57,56,60,62,72,36,70,82,50,57,83,76,93

Mean predicted aligned error: 7.54 Å

Foldseek 3Di:
DDDPVVPDPDPDPCCDDAPHGDPDDDDDPDDDKDKDFDADPVRHTPDIDIDDDADDLVVQQDPDLVEADEEELSHALSNLLSHDLSRQAEYEDPDLVSLLRCVVNVNLALHAEYEAAQSSLLSNLVSVVPPDPDDPDDPDPDDPVSSVVSLLSSCVVRVHAWYWHQDQQQATWIKGQDPVDPSRIDIDGDGADDDDPVQFQDQALLSVQLVVQLVCCVPVVVDPDSVLSNVLSSVRSSLCRRDNDSHDRPVSNVVSSDPVNSVVD

Sequence (265 aa):
MADVHLRSSSLHQTTEAGDTPIQWMRRAPQPTAVYVAVHDRDRELLVAVFDGKNIEPDALRNLDPSLPTVWDANLSPEAMAMLPQSTCFWFEPTSAAKAGRIVTAGRLSALPWMSPNELELVAIANAAGHASSCVDTEPSALSDTQIDDAAEYLIRQERVQNILVTRGARGVTWFRASATTARGIERRHFPARPLSKAQVRSTTGAGDVFAAAVIFALLCQRAETPEQAIHFGLEAASLACQYETAVPPARALQRLIRPSVWHRL

Secondary structure (DSSP, 8-state):
---GGGS--------EETTEE-S-----SSPPPEEEEEE-TTS-EEEEEEE-PPPPGGGGTT--TTSPEEEETTS-HHHHTTS-TTTEEEEE--SHHHHTHHHHTT--TT-SEE--BHHHHHHHHHHTT------S---PPPPHHHHHHHHHHHHHHS---EEEEE-GGG-EEEEEE-TTSTTSEEEEEEPPPP--TTT----TTHHHHHHHHHHHHHHTT--SSHHHHHHHHHHHHHHHTTSSSSS--HHHHTTTTSHHHHTT-

pLDDT: mean 85.6, std 16.17, range [29.14, 98.75]

Nearest PDB structures (foldseek):
  7c1z-assembly1_A  TM=7.251E-01  e=2.768E-12  Arabidopsis thaliana
  7c1y-assembly1_A  TM=7.632E-01  e=2.416E-11  Arabidopsis thaliana
  7c1z-assembly1_B  TM=7.493E-01  e=3.600E-11  Arabidopsis thaliana
  3uqe-assembly1_B-2  TM=7.624E-01  e=6.914E-07  Escherichia coli K-12
  1lii-assembly1_A  TM=7.229E-01  e=2.423E-06  Toxoplasma gondii

Organism: NCBI:txid2690220

Radius of gyration: 19.34 Å; Cα contacts (8 Å, |Δi|>4): 403; chains: 1; bounding box: 45×44×61 Å